Protein AF-A0A8B6GG74-F1 (afdb_monomer_lite)

Sequence (221 aa):
MIEVVQHLQQYVPKTNDGKLIPIMLGGDALSVERGEAASRARMDAITEEDRLEGFTWKSEDWHGHVISLQETFNLLYKGTSSGEKGTLFQLRNLFDRRGVKSQVSSAVNDDREFIRFSTQGYAVLAAFEVLNINSADELNVHIENLKTNEQKKTFLEKLSSDIVERSVATETFKFTHEGEAENNTNNRISCGIKVVRKHFPLMGGAARDTEKRASTKIWKF

Foldseek 3Di:
DLVVLLVCLVVFDADPVRHTDADEDEDAPVVLVVLVVSLVVQCPPDDCSSSSVNYDYDYPPVVVLLVVLLVVLVVQPDCVCCVPPLGLPVVCVVVVLVLADNRCVNRVPSSVVSVVVSVVVVLVVLLCVLVVHDDPVVVVVVVVVQDDPVSVVVVVVVSVVSSCCVPPVPDPPPPPPPDDDDDDDDQWDADPDPVDRDTDGVDPDDPDDDDDDDDDDDDDD

Structure (mmCIF, N/CA/C/O backbone):
data_AF-A0A8B6GG74-F1
#
_entry.id   AF-A0A8B6GG74-F1
#
loop_
_atom_site.group_PDB
_atom_site.id
_atom_site.type_symbol
_atom_site.label_atom_id
_atom_site.label_alt_id
_atom_site.label_comp_id
_atom_site.label_asym_id
_atom_site.label_entity_id
_atom_site.label_seq_id
_atom_site.pdbx_PDB_ins_code
_atom_site.Cartn_x
_atom_site.Cartn_y
_atom_site.Cartn_z
_atom_site.occupancy
_atom_site.B_iso_or_equiv
_atom_site.auth_seq_id
_atom_site.auth_comp_id
_atom_site.auth_asym_id
_atom_site.auth_atom_id
_atom_site.pdbx_PDB_model_num
ATOM 1 N N . MET A 1 1 ? -25.628 1.058 17.035 1.00 92.75 1 MET A N 1
ATOM 2 C CA . MET A 1 1 ? -24.185 1.389 17.052 1.00 92.75 1 MET A CA 1
ATOM 3 C C . MET A 1 1 ? -23.563 1.075 18.403 1.00 92.75 1 MET A C 1
ATOM 5 O O . MET A 1 1 ? -22.635 0.294 18.407 1.00 92.75 1 MET A O 1
ATOM 9 N N . ILE A 1 2 ? -24.093 1.574 19.530 1.00 94.44 2 ILE A N 1
ATOM 10 C CA . ILE A 1 2 ? -23.596 1.243 20.887 1.00 94.44 2 ILE A CA 1
ATOM 11 C C . ILE A 1 2 ? -23.353 -0.264 21.079 1.00 94.44 2 ILE A C 1
ATOM 13 O O . ILE A 1 2 ? -22.234 -0.654 21.380 1.00 94.44 2 ILE A O 1
ATOM 17 N N . GLU A 1 3 ? -24.348 -1.111 20.801 1.00 95.12 3 GLU A N 1
ATOM 18 C CA . GLU A 1 3 ? -24.210 -2.576 20.917 1.00 95.12 3 GLU A CA 1
ATOM 19 C C . GLU A 1 3 ? -23.115 -3.158 20.009 1.00 95.12 3 GLU A C 1
ATOM 21 O O . GLU A 1 3 ? -22.410 -4.085 20.394 1.00 95.12 3 GLU A O 1
ATOM 26 N N . VAL A 1 4 ? -22.938 -2.590 18.812 1.00 94.00 4 VAL A N 1
ATOM 27 C CA . VAL A 1 4 ? -21.882 -3.002 17.874 1.00 94.00 4 VAL A CA 1
ATOM 28 C C . VAL A 1 4 ? -20.516 -2.672 18.463 1.00 94.00 4 VAL A C 1
ATOM 30 O O . VAL A 1 4 ? -19.644 -3.531 18.488 1.00 94.00 4 VAL A O 1
ATOM 33 N N . VAL A 1 5 ? -20.336 -1.457 18.986 1.00 94.00 5 VAL A N 1
ATOM 34 C CA . VAL A 1 5 ? -19.078 -1.042 19.620 1.00 94.00 5 VAL A CA 1
ATOM 35 C C . VAL A 1 5 ? -18.792 -1.896 20.854 1.00 94.00 5 VAL A C 1
ATOM 37 O O . VAL A 1 5 ? -17.683 -2.400 20.991 1.00 94.00 5 VAL A O 1
ATOM 40 N N . GLN A 1 6 ? -19.796 -2.147 21.698 1.00 94.00 6 GLN A N 1
ATOM 41 C CA . GLN A 1 6 ? -19.675 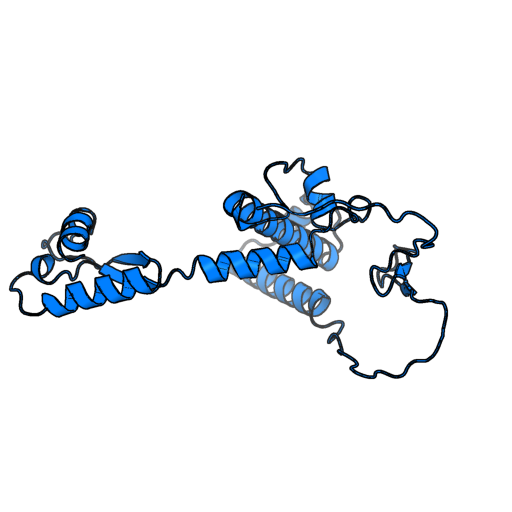-3.040 22.856 1.00 94.00 6 GLN A CA 1
ATOM 42 C C . GLN A 1 6 ? -19.239 -4.447 22.448 1.00 94.00 6 GLN A C 1
ATOM 44 O O . GLN A 1 6 ? -18.325 -5.004 23.051 1.00 94.00 6 GLN A O 1
ATOM 49 N N . HIS A 1 7 ? -19.850 -5.002 21.400 1.00 93.94 7 HIS A N 1
ATOM 50 C CA . HIS A 1 7 ? -19.461 -6.302 20.871 1.00 93.94 7 HIS A CA 1
ATOM 51 C C . HIS A 1 7 ? -18.025 -6.291 20.339 1.00 93.94 7 HIS A C 1
ATOM 53 O O . HIS A 1 7 ? -17.267 -7.221 20.592 1.00 93.94 7 HIS A O 1
ATOM 59 N N . LEU A 1 8 ? -17.616 -5.239 19.630 1.00 93.31 8 LEU A N 1
ATOM 60 C CA . LEU A 1 8 ? -16.264 -5.140 19.088 1.00 93.31 8 LEU A CA 1
ATOM 61 C C . LEU A 1 8 ? -15.200 -5.004 20.186 1.00 93.31 8 LEU A C 1
ATOM 63 O O . LEU A 1 8 ? -14.088 -5.496 19.999 1.00 93.31 8 LEU A O 1
ATOM 67 N N . GLN A 1 9 ? -15.517 -4.401 21.337 1.00 91.88 9 GLN A N 1
ATOM 68 C CA . GLN A 1 9 ? -14.552 -4.229 22.431 1.00 91.88 9 GLN A CA 1
ATOM 69 C C . GLN A 1 9 ? -13.998 -5.541 22.994 1.00 91.88 9 GLN A C 1
ATOM 71 O O . GLN A 1 9 ? -12.926 -5.528 23.593 1.00 91.88 9 GLN A O 1
ATOM 76 N N . GLN A 1 10 ? -14.657 -6.680 22.758 1.00 91.88 10 GLN A N 1
ATOM 77 C CA . GLN A 1 10 ? -14.106 -7.991 23.125 1.00 91.88 10 GLN A CA 1
ATOM 78 C C . GLN A 1 10 ? -12.757 -8.285 22.439 1.00 91.88 10 GLN A C 1
ATOM 80 O O . GLN A 1 10 ? -11.985 -9.106 22.927 1.00 91.88 10 GLN A O 1
ATOM 85 N N . TYR A 1 11 ? -12.480 -7.627 21.306 1.00 93.69 11 TYR A N 1
ATOM 86 C CA . TYR A 1 11 ? -11.241 -7.765 20.542 1.00 93.69 11 TYR A CA 1
ATOM 87 C C . TYR A 1 11 ? -10.185 -6.716 20.910 1.00 93.69 11 TYR A C 1
ATOM 89 O O . TYR A 1 11 ? -9.076 -6.756 20.376 1.00 93.69 11 TYR A O 1
ATOM 97 N N . VAL A 1 12 ? -10.509 -5.770 21.797 1.00 94.56 12 VAL A N 1
ATOM 98 C CA . VAL A 1 12 ? -9.571 -4.732 22.226 1.00 94.56 12 VAL A CA 1
ATOM 99 C C . VAL A 1 12 ? -8.611 -5.336 23.253 1.00 94.56 12 VAL A C 1
ATOM 101 O O . VAL A 1 12 ? -9.058 -5.880 24.268 1.00 94.56 12 VAL A O 1
ATOM 104 N N . PRO A 1 13 ? -7.290 -5.272 23.012 1.00 94.75 13 PRO A N 1
ATOM 105 C CA . PRO A 1 13 ? -6.317 -5.805 23.947 1.00 94.75 13 PRO A CA 1
ATOM 106 C C . PRO A 1 13 ? -6.350 -5.040 25.273 1.00 94.75 13 PRO A C 1
ATOM 108 O O . PRO A 1 13 ? -6.595 -3.833 25.321 1.00 94.75 13 PRO A O 1
ATOM 111 N N . LYS A 1 14 ? -6.065 -5.763 26.356 1.00 94.38 14 LYS A N 1
ATOM 112 C CA . LYS A 1 14 ? -6.000 -5.227 27.716 1.00 94.38 14 LYS A CA 1
ATOM 113 C C . LYS A 1 14 ? -4.581 -5.325 28.258 1.00 94.38 14 LYS A C 1
ATOM 115 O O . LYS A 1 14 ? -3.854 -6.261 27.923 1.00 94.38 14 LYS A O 1
ATOM 120 N N . THR A 1 15 ? -4.184 -4.374 29.098 1.00 92.06 15 THR A N 1
ATOM 121 C CA . THR A 1 15 ? -2.951 -4.492 29.885 1.00 92.06 15 THR A CA 1
ATOM 122 C C . THR A 1 15 ? -3.090 -5.593 30.940 1.00 92.06 15 THR A C 1
ATOM 1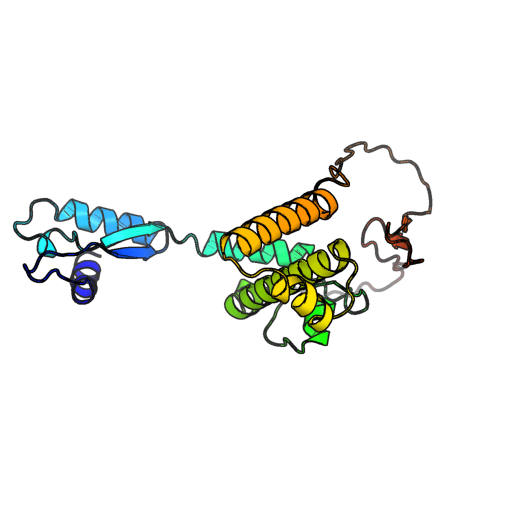24 O O . THR A 1 15 ? -4.194 -6.057 31.232 1.00 92.06 15 THR A O 1
ATOM 127 N N . ASN A 1 16 ? -1.975 -5.984 31.566 1.00 90.88 16 ASN A N 1
ATOM 128 C CA . ASN A 1 16 ? -1.993 -6.917 32.701 1.00 90.88 16 ASN A CA 1
ATOM 129 C C . ASN A 1 16 ? -2.858 -6.407 33.870 1.00 90.88 16 ASN A C 1
ATOM 131 O O . ASN A 1 16 ? -3.411 -7.209 34.615 1.00 90.88 16 ASN A O 1
ATOM 135 N N . ASP A 1 17 ? -3.014 -5.085 33.984 1.00 89.38 17 ASP A N 1
ATOM 136 C CA . ASP A 1 17 ? -3.840 -4.413 34.993 1.00 89.38 17 ASP A CA 1
ATOM 137 C C . ASP A 1 17 ? -5.325 -4.313 34.587 1.00 89.38 17 ASP A C 1
ATOM 139 O O . ASP A 1 17 ? -6.124 -3.693 35.285 1.00 89.38 17 ASP A O 1
ATOM 143 N N . GLY A 1 18 ? -5.709 -4.890 33.441 1.00 86.00 18 GLY A N 1
ATOM 144 C CA . GLY A 1 18 ? -7.087 -4.917 32.944 1.00 86.00 18 GLY A CA 1
ATOM 145 C C . GLY A 1 18 ? -7.542 -3.657 32.200 1.00 86.00 18 GLY A C 1
ATOM 146 O O . GLY A 1 18 ? -8.698 -3.599 31.787 1.00 86.00 18 GLY A O 1
ATOM 147 N N . LYS A 1 19 ? -6.657 -2.675 31.990 1.00 89.31 19 LYS A N 1
ATOM 148 C CA . LYS A 1 19 ? -6.964 -1.424 31.279 1.00 89.31 19 LYS A CA 1
ATOM 149 C C . LYS A 1 19 ? -7.071 -1.654 29.772 1.00 89.31 19 LYS A C 1
ATOM 151 O O . LYS A 1 19 ? -6.244 -2.380 29.215 1.00 89.31 19 LYS A O 1
ATOM 156 N N . LEU A 1 20 ? -8.030 -1.014 29.101 1.00 91.69 20 LEU A N 1
ATOM 157 C CA . LEU A 1 20 ? -8.141 -1.098 27.642 1.00 91.69 20 LEU A CA 1
ATOM 158 C C . LEU A 1 20 ? -6.973 -0.367 26.964 1.00 91.69 20 LEU A C 1
ATOM 160 O O . LEU A 1 20 ? -6.566 0.718 27.383 1.00 91.69 20 LEU A O 1
ATOM 164 N N . ILE A 1 21 ? -6.441 -0.958 25.893 1.00 94.00 21 ILE A N 1
ATOM 165 C CA . ILE A 1 21 ? -5.473 -0.317 24.997 1.00 94.00 21 ILE A CA 1
ATOM 166 C C . ILE A 1 21 ? -6.231 0.085 23.727 1.00 94.00 21 ILE A C 1
ATOM 168 O O . ILE A 1 21 ? -6.534 -0.796 22.919 1.00 94.00 21 ILE A O 1
ATOM 172 N N . PRO A 1 22 ? -6.544 1.381 23.526 1.00 92.69 22 PRO A N 1
ATOM 173 C CA . PRO A 1 22 ? -7.334 1.816 22.383 1.00 92.69 22 PRO A CA 1
ATOM 174 C C . PRO A 1 22 ? -6.666 1.447 21.059 1.00 92.69 22 PRO A C 1
ATOM 176 O O . PRO A 1 22 ? -5.483 1.727 20.847 1.00 92.69 22 PRO A O 1
ATOM 179 N N . ILE A 1 23 ? -7.433 0.843 20.154 1.00 94.81 23 ILE A N 1
ATOM 180 C CA . ILE A 1 23 ? -6.977 0.512 18.798 1.00 94.81 23 ILE A CA 1
ATOM 181 C C . ILE A 1 23 ? -7.721 1.344 17.760 1.00 94.81 23 ILE A C 1
ATOM 183 O O . ILE A 1 23 ? -8.847 1.786 17.981 1.00 94.81 23 ILE A O 1
ATOM 187 N N . MET A 1 24 ? -7.097 1.570 16.605 1.00 94.06 24 MET A N 1
ATOM 188 C CA . MET A 1 24 ? -7.774 2.278 15.522 1.00 94.06 24 MET A CA 1
ATOM 189 C C . MET A 1 24 ? -8.870 1.394 14.932 1.00 94.06 24 MET A C 1
ATOM 191 O O . MET A 1 24 ? -8.583 0.283 14.486 1.00 94.06 24 MET A O 1
ATOM 195 N N . LEU A 1 25 ? -10.099 1.906 14.890 1.00 92.31 25 LEU A N 1
ATOM 196 C CA . LEU A 1 25 ? -11.207 1.263 14.193 1.00 92.31 25 LEU A CA 1
ATOM 197 C C . LEU A 1 25 ? -11.587 2.096 12.974 1.00 92.31 25 LEU A C 1
ATOM 199 O O . LEU A 1 25 ? -12.039 3.239 13.080 1.00 92.31 25 LEU A O 1
ATOM 203 N N . GLY A 1 26 ? -11.334 1.503 11.814 1.00 91.00 26 GLY A N 1
ATOM 204 C CA . GLY A 1 26 ? -11.578 2.102 10.518 1.00 91.00 26 GLY A CA 1
ATOM 205 C C . GLY A 1 26 ? -13.022 1.957 10.049 1.00 91.00 26 GLY A C 1
ATOM 206 O O . GLY A 1 26 ? -13.656 0.929 10.283 1.00 91.00 26 GLY A O 1
ATOM 207 N N . GLY A 1 27 ? -13.538 2.972 9.359 1.00 88.94 27 GLY A N 1
ATOM 208 C CA . GLY A 1 27 ? -14.839 2.905 8.700 1.00 88.94 27 GLY A CA 1
ATOM 209 C C . GLY A 1 27 ? -15.044 4.008 7.667 1.00 88.94 27 GLY A C 1
ATOM 210 O O . GLY A 1 27 ? -14.183 4.870 7.463 1.00 88.94 27 GLY A O 1
ATOM 211 N N . ASP A 1 28 ? -16.205 3.986 7.013 1.00 88.19 28 ASP A N 1
ATOM 212 C CA . ASP A 1 28 ? -16.674 5.144 6.252 1.00 88.19 28 ASP A CA 1
ATOM 213 C C . ASP A 1 28 ? -17.046 6.310 7.189 1.00 88.19 28 ASP A C 1
ATOM 215 O O . ASP A 1 28 ? -17.160 6.152 8.408 1.00 88.19 28 ASP A O 1
ATOM 219 N N . ALA A 1 29 ? -17.232 7.504 6.619 1.00 88.44 29 ALA A N 1
ATOM 220 C CA . ALA A 1 29 ? -17.503 8.716 7.393 1.00 88.44 29 ALA A CA 1
ATOM 221 C C . ALA A 1 29 ? -18.735 8.581 8.307 1.00 88.44 29 ALA A C 1
ATOM 223 O O . ALA A 1 29 ? -18.721 9.059 9.440 1.00 88.44 29 ALA A O 1
ATOM 224 N N . LEU A 1 30 ? -19.776 7.885 7.841 1.00 90.00 30 LEU A N 1
ATOM 225 C CA . LEU A 1 30 ? -21.012 7.682 8.593 1.00 90.00 30 LEU A CA 1
ATOM 226 C C . LEU A 1 30 ? -20.812 6.710 9.763 1.00 90.00 30 LEU A C 1
ATOM 228 O O . LEU A 1 30 ? -21.385 6.890 10.837 1.00 90.00 30 LEU A O 1
ATOM 232 N N . SER A 1 31 ? -20.000 5.675 9.570 1.00 91.31 31 SER A N 1
ATOM 233 C CA . SER A 1 31 ? -19.644 4.707 10.606 1.00 91.31 31 SER A CA 1
ATOM 234 C C . SER A 1 31 ? -18.810 5.364 11.699 1.00 91.31 31 SER A C 1
ATOM 236 O O . SER A 1 31 ? -19.097 5.160 12.877 1.00 91.31 31 SER A O 1
ATOM 238 N N . VAL A 1 32 ? -17.851 6.210 11.312 1.00 92.44 32 VAL A N 1
ATOM 239 C CA . VAL A 1 32 ? -17.040 7.016 12.236 1.00 92.44 32 VAL A CA 1
ATOM 240 C C . VAL A 1 32 ? -17.916 7.973 13.039 1.00 92.44 32 VAL A C 1
ATOM 242 O O . VAL A 1 32 ? -17.846 7.967 14.263 1.00 92.44 32 VAL A O 1
ATOM 245 N N . GLU A 1 33 ? -18.790 8.743 12.384 1.00 94.12 33 GLU A N 1
ATOM 246 C CA . GLU A 1 33 ? -19.699 9.675 13.065 1.00 94.12 33 GLU A CA 1
ATOM 247 C C . GLU A 1 33 ? -20.590 8.952 14.085 1.00 94.12 33 GLU A C 1
ATOM 249 O O . GLU A 1 33 ? -20.721 9.376 15.234 1.00 94.12 33 GLU A O 1
ATOM 254 N N . ARG A 1 34 ? -21.184 7.823 13.684 1.00 95.19 34 ARG A N 1
ATOM 255 C CA . ARG A 1 34 ? -22.049 7.021 14.556 1.00 95.19 34 ARG A CA 1
ATOM 256 C C . ARG A 1 34 ? -21.275 6.378 15.705 1.00 95.19 34 ARG A C 1
ATOM 258 O O . ARG A 1 34 ? -21.836 6.238 16.792 1.00 95.19 34 ARG A O 1
ATOM 265 N N . GLY A 1 35 ? -20.036 5.957 15.466 1.00 94.56 35 GLY A N 1
ATOM 266 C CA . GLY A 1 35 ? -19.142 5.400 16.476 1.00 94.56 35 GLY A CA 1
ATOM 267 C C . GLY A 1 35 ? -18.767 6.435 17.535 1.00 94.56 35 GLY A C 1
ATOM 268 O O . GLY A 1 35 ? -18.986 6.217 18.723 1.00 94.56 35 GLY A O 1
ATOM 269 N N . GLU A 1 36 ? -18.330 7.610 17.089 1.00 94.12 36 GLU A N 1
ATOM 270 C CA . GLU A 1 36 ? -18.067 8.782 17.927 1.00 94.12 36 GLU A CA 1
ATOM 271 C C . GLU A 1 36 ? -19.296 9.197 18.746 1.00 94.12 36 GLU A C 1
ATOM 273 O O . GLU A 1 36 ? -19.207 9.430 19.952 1.00 94.12 36 GLU A O 1
ATOM 278 N N . ALA A 1 37 ? -20.471 9.254 18.113 1.00 96.12 37 ALA A N 1
ATOM 279 C CA . ALA A 1 37 ? -21.722 9.561 18.799 1.00 96.12 37 ALA A CA 1
ATOM 280 C C . ALA A 1 37 ? -22.073 8.508 19.865 1.00 96.12 37 ALA A C 1
ATOM 282 O O . ALA A 1 37 ? -22.577 8.864 20.930 1.00 96.12 37 ALA A O 1
ATOM 283 N N . ALA A 1 38 ? -21.787 7.227 19.609 1.00 95.12 38 ALA A N 1
ATOM 284 C CA . ALA A 1 38 ? -21.989 6.155 20.580 1.00 95.12 38 ALA A CA 1
ATOM 285 C C . ALA A 1 38 ? -21.063 6.306 21.797 1.00 95.12 38 ALA A C 1
ATOM 287 O O . ALA A 1 38 ? -21.553 6.208 22.922 1.00 95.12 38 ALA A O 1
ATOM 288 N N . SER A 1 39 ? -19.773 6.594 21.588 1.00 93.56 39 SER A N 1
ATOM 289 C CA . SER A 1 39 ? -18.830 6.871 22.681 1.00 93.56 39 SER A CA 1
ATOM 290 C C . SER A 1 39 ? -19.270 8.099 23.485 1.00 93.56 39 SER A C 1
ATOM 292 O O . SER A 1 39 ? -19.376 8.023 24.706 1.00 93.56 39 SER A O 1
ATOM 294 N N . ARG A 1 40 ? -19.667 9.196 22.819 1.00 94.94 40 ARG A N 1
ATOM 295 C CA . ARG A 1 40 ? -20.199 10.401 23.489 1.00 94.94 40 ARG A CA 1
ATOM 296 C C . ARG A 1 40 ? -21.436 10.122 24.333 1.00 94.94 40 ARG A C 1
ATOM 298 O O . ARG A 1 40 ? -21.534 10.619 25.448 1.00 94.94 40 ARG A O 1
ATOM 305 N N . ALA A 1 41 ? -22.358 9.301 23.837 1.00 96.00 41 ALA A N 1
ATOM 306 C CA . ALA A 1 41 ? -23.568 8.929 24.568 1.00 96.00 41 ALA A CA 1
ATOM 307 C C . ALA A 1 41 ? -23.290 8.114 25.846 1.00 96.00 41 ALA A C 1
ATOM 309 O O . ALA A 1 41 ? -24.186 7.949 26.671 1.00 96.00 41 ALA A O 1
ATOM 310 N N . ARG A 1 42 ? -22.075 7.575 26.001 1.00 94.88 42 ARG A N 1
ATOM 311 C CA . ARG A 1 42 ? -21.681 6.701 27.108 1.00 94.88 42 ARG A CA 1
ATOM 312 C C . ARG A 1 42 ? -20.536 7.256 27.955 1.00 94.88 42 ARG A C 1
ATOM 314 O O . ARG A 1 42 ? -20.126 6.568 28.882 1.00 94.88 42 ARG A O 1
ATOM 321 N N . MET A 1 43 ? -20.065 8.481 27.704 1.00 93.94 43 MET A N 1
ATOM 322 C CA . MET A 1 43 ? -18.920 9.079 28.416 1.00 93.94 43 MET A CA 1
ATOM 323 C C . MET A 1 43 ? -19.085 9.128 29.940 1.00 93.94 43 MET A C 1
ATOM 325 O O . MET A 1 43 ? -18.089 9.079 30.650 1.00 93.94 43 MET A O 1
ATOM 329 N N . ASP A 1 44 ? -20.316 9.174 30.450 1.00 95.38 44 ASP A N 1
ATOM 330 C CA . ASP A 1 44 ? -20.581 9.237 31.893 1.00 95.38 44 ASP A CA 1
ATOM 331 C C . ASP A 1 44 ? -20.572 7.858 32.583 1.00 95.38 44 ASP A C 1
ATOM 333 O O . ASP A 1 44 ? -20.878 7.745 33.772 1.00 95.38 44 ASP A O 1
ATOM 337 N N . ALA A 1 45 ? -20.258 6.779 31.860 1.00 94.25 45 ALA A N 1
ATOM 338 C CA . ALA A 1 45 ? -20.221 5.447 32.446 1.00 94.25 45 ALA A CA 1
ATOM 339 C C . ALA A 1 45 ? -18.993 5.221 33.351 1.00 94.25 45 ALA A C 1
ATOM 341 O O . ALA A 1 45 ? -17.938 5.844 33.215 1.00 94.25 45 ALA A O 1
ATOM 342 N N . ILE A 1 46 ? -19.132 4.284 34.292 1.00 92.69 46 ILE A N 1
ATOM 343 C CA . ILE A 1 46 ? -18.142 4.054 35.356 1.00 92.69 46 ILE A CA 1
ATOM 344 C C . ILE A 1 46 ? -16.876 3.381 34.809 1.00 92.69 46 ILE A C 1
ATOM 346 O O . ILE A 1 46 ? -15.761 3.783 35.149 1.00 92.69 46 ILE A O 1
ATOM 350 N N . THR A 1 47 ? -17.032 2.365 33.960 1.00 90.50 47 THR A N 1
ATOM 351 C CA . THR A 1 47 ? -15.914 1.577 33.424 1.00 90.50 47 THR A CA 1
ATOM 352 C C . THR A 1 47 ? -15.499 2.079 32.040 1.00 90.50 47 THR A C 1
ATOM 354 O O . THR A 1 47 ? -16.333 2.561 31.276 1.00 90.50 47 THR A O 1
ATOM 357 N N . GLU A 1 48 ? -14.213 1.950 31.695 1.00 89.19 48 GLU A N 1
ATOM 358 C CA . GLU A 1 48 ? -13.699 2.275 30.346 1.00 89.19 48 GLU A CA 1
ATOM 359 C C . GLU A 1 48 ? -14.438 1.477 29.254 1.00 89.19 48 GLU A C 1
ATOM 361 O O . GLU A 1 48 ? -14.727 1.982 28.169 1.00 89.19 48 GLU A O 1
ATOM 366 N N . GLU A 1 49 ? -14.811 0.237 29.577 1.00 89.81 49 GLU A N 1
ATOM 367 C CA . GLU A 1 49 ? -15.593 -0.646 28.715 1.00 89.81 49 GLU A CA 1
ATOM 368 C C . GLU A 1 49 ? -17.004 -0.098 28.487 1.00 89.81 49 GLU A C 1
ATOM 370 O O . GLU A 1 49 ? -17.467 -0.025 27.350 1.00 89.81 49 GLU A O 1
ATOM 375 N N . ASP A 1 50 ? -17.691 0.348 29.536 1.00 91.25 50 ASP A N 1
ATOM 376 C CA . ASP A 1 50 ? -19.029 0.917 29.393 1.00 91.25 50 ASP A CA 1
ATOM 377 C C . ASP A 1 50 ? -19.027 2.282 28.707 1.00 91.25 50 ASP A C 1
ATOM 379 O O . ASP A 1 50 ? -20.045 2.623 28.093 1.00 91.25 50 ASP A O 1
ATOM 383 N N . ARG A 1 51 ? -17.915 3.029 28.808 1.00 93.44 51 ARG A N 1
ATOM 384 C CA . ARG A 1 51 ? -17.677 4.308 28.117 1.00 93.44 51 ARG A CA 1
ATOM 385 C C . ARG A 1 51 ? -17.318 4.156 26.642 1.00 93.44 51 ARG A C 1
ATOM 387 O O . ARG A 1 51 ? -17.325 5.146 25.915 1.00 93.44 51 ARG A O 1
ATOM 394 N N . LEU A 1 52 ? -17.083 2.928 26.179 1.00 94.00 52 LEU A N 1
ATOM 395 C CA . LEU A 1 52 ? -16.706 2.626 24.798 1.00 94.00 52 LEU A CA 1
ATOM 396 C C . LEU A 1 52 ? -15.351 3.239 24.394 1.00 94.00 52 LEU A C 1
ATOM 398 O O . LEU A 1 52 ? -15.200 3.737 23.276 1.00 94.00 52 LEU A O 1
ATOM 402 N N . GLU A 1 53 ? -14.377 3.226 25.308 1.00 93.31 53 GLU A N 1
ATOM 403 C CA . GLU A 1 53 ? -13.046 3.835 25.125 1.00 93.31 53 GLU A CA 1
ATOM 404 C C . GLU A 1 53 ? -12.032 2.903 24.438 1.00 93.31 53 GLU A C 1
ATOM 406 O O . GLU A 1 53 ? -10.873 3.266 24.246 1.00 93.31 53 GLU A O 1
ATOM 411 N N . GLY A 1 54 ? -12.448 1.703 24.025 1.00 93.56 54 GLY A N 1
ATOM 412 C CA . GLY A 1 54 ? -11.563 0.733 23.376 1.00 93.56 54 GLY A CA 1
ATOM 413 C C . GLY A 1 54 ? -11.109 1.097 21.955 1.00 93.56 54 GLY A C 1
ATOM 414 O O . GLY A 1 54 ? -10.250 0.407 21.402 1.00 93.56 54 GLY A O 1
ATOM 415 N N . PHE A 1 55 ? -11.655 2.157 21.351 1.00 94.38 55 PHE A N 1
ATOM 416 C CA . PHE A 1 55 ? -11.396 2.505 19.954 1.00 94.38 55 PHE A CA 1
ATOM 417 C C . PHE A 1 55 ? -11.072 3.979 19.739 1.00 94.38 55 PHE A C 1
ATOM 419 O O . PHE A 1 55 ? -11.746 4.863 20.259 1.00 94.38 55 PHE A O 1
ATOM 426 N N . THR A 1 56 ? -10.104 4.223 18.858 1.00 93.69 56 THR A N 1
ATOM 427 C CA . THR A 1 56 ? -9.899 5.520 18.209 1.00 93.69 56 THR A CA 1
ATOM 428 C C . THR A 1 56 ? -10.486 5.446 16.806 1.00 93.69 56 THR A C 1
ATOM 430 O O . THR A 1 56 ? -9.999 4.690 15.960 1.00 93.69 56 THR A O 1
ATOM 433 N N . TRP A 1 57 ? -11.538 6.214 16.540 1.00 93.06 57 TRP A N 1
ATOM 434 C CA . TRP A 1 57 ? -12.226 6.173 15.253 1.00 93.06 57 TRP A CA 1
ATOM 435 C C . TRP A 1 57 ? -11.389 6.809 14.143 1.00 93.06 57 TRP A C 1
ATOM 437 O O . TRP A 1 57 ? -10.828 7.894 14.300 1.00 93.06 57 TRP A O 1
ATOM 447 N N . LYS A 1 58 ? -11.314 6.131 12.995 1.00 92.44 58 LYS A N 1
ATOM 448 C CA . LYS A 1 58 ? -10.552 6.588 11.830 1.00 92.44 58 LYS A CA 1
ATOM 449 C C . LYS A 1 58 ? -11.389 6.463 10.560 1.00 92.44 58 LYS A C 1
ATOM 451 O O . LYS A 1 58 ? -11.894 5.391 10.245 1.00 92.44 58 LYS A O 1
ATOM 456 N N . SER A 1 59 ? -11.465 7.542 9.782 1.00 90.00 59 SER A N 1
ATOM 457 C CA . SER A 1 59 ? -11.989 7.465 8.415 1.00 90.00 59 SER A CA 1
ATOM 458 C C . SER A 1 59 ? -10.973 6.761 7.514 1.00 90.00 59 SER A C 1
ATOM 460 O O . SER A 1 59 ? -9.815 7.176 7.441 1.00 90.00 59 SER A O 1
ATOM 462 N N . GLU A 1 60 ? -11.385 5.686 6.842 1.00 84.81 60 GLU A N 1
ATOM 463 C CA . GLU A 1 60 ? -10.516 4.939 5.917 1.00 84.81 60 GLU A CA 1
ATOM 464 C C . GLU A 1 60 ? -10.612 5.408 4.463 1.00 84.81 60 GLU A C 1
ATOM 466 O O . GLU A 1 60 ? -9.852 4.921 3.624 1.00 84.81 60 GLU A O 1
ATOM 471 N N . ASP A 1 61 ? -11.535 6.334 4.179 1.00 84.50 61 ASP A N 1
ATOM 472 C CA . ASP A 1 61 ? -11.831 6.897 2.855 1.00 84.50 61 ASP A CA 1
ATOM 473 C C . ASP A 1 61 ? -11.629 5.897 1.701 1.00 84.50 61 ASP A C 1
ATOM 475 O O . ASP A 1 61 ? -10.897 6.113 0.731 1.00 84.50 61 ASP A O 1
ATOM 479 N N . TRP A 1 62 ? -12.260 4.729 1.840 1.00 85.06 62 TRP A N 1
ATOM 480 C CA . TRP A 1 62 ? -12.144 3.656 0.857 1.00 85.06 62 TRP A CA 1
ATOM 481 C C . TRP A 1 62 ? -12.576 4.123 -0.539 1.00 85.06 62 TRP A C 1
ATOM 483 O O . TRP A 1 62 ? -11.937 3.793 -1.536 1.00 85.06 62 TRP A O 1
ATOM 493 N N . HIS A 1 63 ? -13.631 4.938 -0.607 1.00 84.75 63 HIS A N 1
ATOM 494 C CA . HIS A 1 63 ? -14.128 5.495 -1.859 1.00 84.75 63 HIS A CA 1
ATOM 495 C C . HIS A 1 63 ? -13.108 6.440 -2.503 1.00 84.75 63 HIS A C 1
ATOM 497 O O . HIS A 1 63 ? -12.850 6.290 -3.696 1.00 84.75 63 HIS A O 1
ATOM 503 N N . GLY A 1 64 ? -12.473 7.335 -1.736 1.00 86.88 64 GLY A N 1
ATOM 504 C CA . GLY A 1 64 ? -11.395 8.187 -2.239 1.00 86.88 64 GLY A CA 1
ATOM 505 C C . GLY A 1 64 ? -10.224 7.377 -2.798 1.00 86.88 64 GLY A C 1
ATOM 506 O O . GLY A 1 64 ? -9.754 7.646 -3.905 1.00 86.88 64 GLY A O 1
ATOM 507 N N . HIS A 1 65 ? -9.818 6.306 -2.108 1.00 87.12 65 HIS A N 1
ATOM 508 C CA . HIS A 1 65 ? -8.781 5.399 -2.608 1.00 87.12 65 HIS A CA 1
ATOM 509 C C . HIS A 1 65 ? -9.163 4.714 -3.928 1.00 87.12 65 HIS A C 1
ATOM 511 O O . HIS A 1 65 ? -8.336 4.629 -4.836 1.00 87.12 65 HIS A O 1
ATOM 517 N N . VAL A 1 66 ? -10.401 4.228 -4.051 1.00 90.62 66 VAL A N 1
ATOM 518 C CA . VAL A 1 66 ? -10.883 3.577 -5.279 1.00 90.62 66 VAL A CA 1
ATOM 519 C C . VAL A 1 66 ? -10.972 4.576 -6.433 1.00 90.62 66 VAL A C 1
ATOM 521 O O . VAL A 1 66 ? -10.583 4.237 -7.548 1.00 90.62 66 VAL A O 1
ATOM 524 N N . ILE A 1 67 ? -11.433 5.803 -6.176 1.00 92.75 67 ILE A N 1
ATOM 525 C CA . ILE A 1 67 ? -11.515 6.867 -7.186 1.00 92.75 67 ILE A CA 1
ATOM 526 C C . ILE A 1 67 ? -10.117 7.239 -7.683 1.00 92.75 67 ILE A C 1
ATOM 528 O O . ILE A 1 67 ? -9.879 7.221 -8.887 1.00 92.75 67 ILE A O 1
ATOM 532 N N . SER A 1 68 ? -9.169 7.486 -6.777 1.00 92.38 68 SER A N 1
ATOM 533 C CA . SER A 1 68 ? -7.785 7.815 -7.144 1.00 92.38 68 SER A CA 1
ATOM 534 C C . SER A 1 68 ? -7.116 6.694 -7.955 1.00 92.38 68 SER A C 1
ATOM 536 O O . SER A 1 68 ? -6.432 6.939 -8.957 1.00 92.38 68 SER A O 1
ATOM 538 N N . LEU A 1 69 ? -7.365 5.436 -7.579 1.00 93.50 69 LEU A N 1
ATOM 539 C CA . LEU A 1 69 ? -6.881 4.284 -8.332 1.00 93.50 69 LEU A CA 1
ATOM 540 C C . LEU A 1 69 ? -7.543 4.199 -9.719 1.00 93.50 69 LEU A C 1
ATOM 542 O O . LEU A 1 69 ? -6.855 3.947 -10.707 1.00 93.50 69 LEU A O 1
ATOM 546 N N . GLN A 1 70 ? -8.844 4.478 -9.826 1.00 94.19 70 GLN A N 1
ATOM 547 C CA . GLN A 1 70 ? -9.547 4.536 -11.110 1.00 94.19 70 GLN A CA 1
ATOM 548 C C . GLN A 1 70 ? -8.995 5.638 -12.024 1.00 94.19 70 GLN A C 1
ATOM 550 O O . GLN A 1 70 ? -8.806 5.394 -13.214 1.00 94.19 70 GLN A O 1
ATOM 555 N N . GLU A 1 71 ? -8.695 6.826 -11.499 1.00 93.50 71 GLU A N 1
ATOM 556 C CA . GLU A 1 71 ? -8.073 7.909 -12.273 1.00 93.50 71 GLU A CA 1
ATOM 557 C C . GLU A 1 71 ? -6.694 7.509 -12.806 1.00 93.50 71 GLU A C 1
ATOM 559 O O . GLU A 1 71 ? -6.393 7.720 -13.983 1.00 93.50 71 GLU A O 1
ATOM 564 N N . THR A 1 72 ? -5.895 6.837 -11.975 1.00 91.50 72 THR A N 1
ATOM 565 C CA . THR A 1 72 ? -4.593 6.287 -12.380 1.00 91.50 72 THR A CA 1
ATOM 566 C C . THR A 1 72 ? -4.745 5.308 -13.549 1.00 91.50 72 THR A C 1
ATOM 568 O O . THR A 1 72 ? -4.013 5.393 -14.538 1.00 91.50 72 THR A O 1
ATOM 571 N N . PHE A 1 73 ? -5.729 4.408 -13.485 1.00 92.31 73 PHE A N 1
ATOM 572 C CA . PHE A 1 73 ? -6.027 3.474 -14.574 1.00 92.31 73 PHE A CA 1
ATOM 573 C C . PHE A 1 73 ? -6.555 4.185 -15.825 1.00 92.31 73 PHE A C 1
ATOM 575 O O . PHE A 1 73 ? -6.136 3.856 -16.931 1.00 92.31 73 PHE A O 1
ATOM 582 N N . ASN A 1 74 ? -7.400 5.204 -15.686 1.00 90.25 74 ASN A N 1
ATOM 583 C CA . ASN A 1 74 ? -7.887 5.979 -16.830 1.00 90.25 74 ASN A CA 1
ATOM 584 C C . ASN A 1 74 ? -6.739 6.663 -17.593 1.00 90.25 74 ASN A C 1
ATOM 586 O O . ASN A 1 74 ? -6.776 6.761 -18.826 1.00 90.25 74 ASN A O 1
ATOM 590 N N . LEU A 1 75 ? -5.709 7.109 -16.869 1.00 87.69 75 LEU A N 1
ATOM 591 C CA . LEU A 1 75 ? -4.532 7.744 -17.451 1.00 87.69 75 LEU A CA 1
ATOM 592 C C . LEU A 1 75 ? -3.581 6.726 -18.099 1.00 87.69 75 LEU A C 1
ATOM 594 O O . LEU A 1 75 ? -3.161 6.917 -19.241 1.00 87.69 75 LEU A O 1
ATOM 598 N N . LEU A 1 76 ? -3.252 5.646 -17.383 1.00 87.31 76 LEU A N 1
ATOM 599 C CA . LEU A 1 76 ? -2.115 4.770 -17.700 1.00 87.31 76 LEU A CA 1
ATOM 600 C C . LEU A 1 76 ? -2.502 3.399 -18.286 1.00 87.31 76 LEU A C 1
ATOM 602 O O . LEU A 1 76 ? -1.640 2.685 -18.807 1.00 87.31 76 LEU A O 1
ATOM 606 N N . TYR A 1 77 ? -3.776 3.008 -18.213 1.00 89.62 77 TYR A N 1
ATOM 607 C CA . TYR A 1 77 ? -4.274 1.693 -18.618 1.00 89.62 77 TYR A CA 1
ATOM 608 C C . TYR A 1 77 ? -5.288 1.813 -19.766 1.00 89.62 77 TYR A C 1
ATOM 610 O O . TYR A 1 77 ? -6.490 1.988 -19.569 1.00 89.62 77 TYR A O 1
ATOM 618 N N . LYS A 1 78 ? -4.803 1.680 -21.007 1.00 89.88 78 LYS A N 1
ATOM 619 C CA . LYS A 1 78 ? -5.639 1.691 -22.218 1.00 89.88 78 LYS A CA 1
ATOM 620 C C . LYS A 1 78 ? -5.464 0.393 -22.994 1.00 89.88 78 LYS A C 1
ATOM 622 O O . LYS A 1 78 ? -4.354 0.022 -23.346 1.00 89.88 78 LYS A O 1
ATOM 627 N N . GLY A 1 79 ? -6.563 -0.276 -23.346 1.00 88.19 79 GLY A N 1
ATOM 628 C CA . GLY A 1 79 ? -6.501 -1.542 -24.097 1.00 88.19 79 GLY A CA 1
ATOM 629 C C . GLY A 1 79 ? -5.788 -1.439 -25.451 1.00 88.19 79 GLY A C 1
ATOM 630 O O . GLY A 1 79 ? -5.180 -2.396 -25.929 1.00 88.19 79 GLY A O 1
ATOM 631 N N . THR A 1 80 ? -5.808 -0.251 -26.055 1.00 89.56 80 THR A N 1
ATOM 632 C CA . THR A 1 80 ? -5.118 0.040 -27.316 1.00 89.56 80 THR A CA 1
ATOM 633 C C . THR A 1 80 ? -3.598 0.106 -27.175 1.00 89.56 80 THR A C 1
ATOM 635 O O . THR A 1 80 ? -2.909 -0.032 -28.180 1.00 89.56 80 THR A O 1
ATOM 638 N N . SER A 1 81 ? -3.058 0.265 -25.962 1.00 88.38 81 SER A N 1
ATOM 639 C CA . SER A 1 81 ? -1.616 0.396 -25.719 1.00 88.38 81 SER A CA 1
ATOM 640 C C . SER A 1 81 ? -0.898 -0.951 -25.557 1.00 88.38 81 SER A C 1
ATOM 642 O O . SER A 1 81 ? 0.240 -1.006 -25.105 1.00 88.38 81 SER A O 1
ATOM 644 N N . SER A 1 82 ? -1.524 -2.066 -25.950 1.00 88.25 82 SER A N 1
ATOM 645 C CA . SER A 1 82 ? -0.941 -3.416 -25.836 1.00 88.25 82 SER A CA 1
ATOM 646 C C . SER A 1 82 ? 0.412 -3.585 -26.534 1.00 88.25 82 SER A C 1
ATOM 648 O O . SER A 1 82 ? 1.260 -4.330 -26.046 1.00 88.25 82 SER A O 1
ATOM 650 N N . GLY A 1 83 ? 0.623 -2.885 -27.651 1.00 86.12 83 GLY A N 1
ATOM 651 C CA . GLY A 1 83 ? 1.891 -2.871 -28.386 1.00 86.12 83 GLY A CA 1
ATOM 652 C C . GLY A 1 83 ? 2.914 -1.854 -27.866 1.00 86.12 83 GLY A C 1
ATOM 653 O O . GLY A 1 83 ? 4.061 -1.851 -28.320 1.00 86.12 83 GLY A O 1
ATOM 654 N N . GLU A 1 84 ? 2.524 -0.984 -26.933 1.00 85.88 84 GLU A N 1
ATOM 655 C CA . GLU A 1 84 ? 3.372 0.068 -26.377 1.00 85.88 84 GLU A CA 1
ATOM 656 C C . GLU A 1 84 ? 4.068 -0.450 -25.117 1.00 85.88 84 GLU A C 1
ATOM 658 O O . GLU A 1 84 ? 3.451 -0.638 -24.064 1.00 85.88 84 GLU A O 1
ATOM 663 N N . LYS A 1 85 ? 5.374 -0.716 -25.245 1.00 85.62 85 LYS A N 1
ATOM 664 C CA . LYS A 1 85 ? 6.209 -1.207 -24.144 1.00 85.62 85 LYS A CA 1
ATOM 665 C C . LYS A 1 85 ? 6.215 -0.206 -22.995 1.00 85.62 85 LYS A C 1
ATOM 667 O O . LYS A 1 85 ? 6.433 0.980 -23.216 1.00 85.62 85 LYS A O 1
ATOM 672 N N . GLY A 1 86 ? 6.031 -0.713 -21.783 1.00 80.12 86 GLY A N 1
ATOM 673 C CA . GLY A 1 86 ? 6.027 0.105 -20.580 1.00 80.12 86 GLY A CA 1
ATOM 674 C C . GLY A 1 86 ? 4.697 0.813 -20.307 1.00 80.12 86 GLY A C 1
ATOM 675 O O . GLY A 1 86 ? 4.659 1.717 -19.481 1.00 80.12 86 GLY A O 1
ATOM 676 N N . THR A 1 87 ? 3.606 0.423 -20.966 1.00 88.25 87 THR A N 1
ATOM 677 C CA . THR A 1 87 ? 2.257 0.819 -20.534 1.00 88.25 87 THR A CA 1
ATOM 678 C C . THR A 1 87 ? 1.672 -0.231 -19.597 1.00 88.25 87 THR A C 1
ATOM 680 O O . THR A 1 87 ? 1.994 -1.417 -19.710 1.00 88.25 87 THR A O 1
ATOM 683 N N . LEU A 1 88 ? 0.768 0.166 -18.694 1.00 91.12 88 LEU A N 1
ATOM 684 C CA . LEU A 1 88 ? 0.172 -0.773 -17.735 1.00 91.12 88 LEU A CA 1
ATOM 685 C C . LEU A 1 88 ? -0.567 -1.924 -18.432 1.00 91.12 88 LEU A C 1
ATOM 687 O O . LEU A 1 88 ? -0.520 -3.061 -17.969 1.00 91.12 88 LEU A O 1
ATOM 691 N N . PHE A 1 89 ? -1.205 -1.666 -19.578 1.00 91.94 89 PHE A N 1
ATOM 692 C CA . PHE A 1 89 ? -1.891 -2.713 -20.338 1.00 91.94 89 PHE A CA 1
ATOM 693 C C . PHE A 1 89 ? -0.911 -3.718 -20.963 1.00 91.94 89 PHE A C 1
ATOM 695 O O . PHE A 1 89 ? -1.156 -4.925 -20.944 1.00 91.94 89 PHE A O 1
ATOM 702 N N . GLN A 1 90 ? 0.223 -3.243 -21.484 1.00 92.38 90 GLN A N 1
ATOM 703 C CA . GLN A 1 90 ? 1.273 -4.118 -22.001 1.00 92.38 90 GLN A CA 1
ATOM 704 C C . GLN A 1 90 ? 1.904 -4.955 -20.881 1.00 92.38 90 GLN A C 1
ATOM 706 O O . GLN A 1 90 ? 2.070 -6.163 -21.057 1.00 92.38 90 GLN A O 1
ATOM 711 N N . LEU A 1 91 ? 2.202 -4.347 -19.726 1.00 92.50 91 LEU A N 1
ATOM 712 C CA . LEU A 1 91 ? 2.739 -5.052 -18.558 1.00 92.50 91 LEU A CA 1
ATOM 713 C C . LEU A 1 91 ? 1.767 -6.114 -18.036 1.00 92.50 91 LEU A C 1
ATOM 715 O O . LEU A 1 91 ? 2.186 -7.229 -17.732 1.00 92.50 91 LEU A O 1
ATOM 719 N N . ARG A 1 92 ? 0.465 -5.810 -17.997 1.00 93.38 92 ARG A N 1
ATOM 720 C CA . ARG A 1 92 ? -0.567 -6.772 -17.592 1.00 93.38 92 ARG A CA 1
ATOM 721 C C . ARG A 1 92 ? -0.505 -8.038 -18.442 1.00 93.38 92 ARG A C 1
ATOM 723 O O . ARG A 1 92 ? -0.567 -9.136 -17.898 1.00 93.38 92 ARG A O 1
ATOM 730 N N . ASN A 1 93 ? -0.389 -7.876 -19.759 1.00 92.06 93 ASN A N 1
ATOM 731 C CA . ASN A 1 93 ? -0.329 -9.001 -20.689 1.00 92.06 93 ASN A CA 1
ATOM 732 C C . ASN A 1 93 ? 1.007 -9.749 -20.589 1.00 92.06 93 ASN A C 1
ATOM 734 O O . ASN A 1 93 ? 1.020 -10.972 -20.663 1.00 92.06 93 ASN A O 1
ATOM 738 N N . LEU A 1 94 ? 2.118 -9.030 -20.393 1.00 92.94 94 LEU A N 1
ATOM 739 C CA . LEU A 1 94 ? 3.450 -9.626 -20.262 1.00 92.94 94 LEU A CA 1
ATOM 740 C C . LEU A 1 94 ? 3.579 -10.501 -19.007 1.00 92.94 94 LEU A C 1
ATOM 742 O O . LEU A 1 94 ? 4.162 -11.576 -19.075 1.00 92.94 94 LEU A O 1
ATOM 746 N N . PHE A 1 95 ? 3.025 -10.050 -17.880 1.00 92.44 95 PHE A N 1
ATOM 747 C CA . PHE A 1 95 ? 3.077 -10.758 -16.595 1.00 92.44 95 PHE A CA 1
ATOM 748 C C . PHE A 1 95 ? 1.825 -11.608 -16.310 1.00 92.44 95 PHE A C 1
ATOM 750 O O . PHE A 1 95 ? 1.607 -12.010 -15.169 1.00 92.44 95 PHE A O 1
ATOM 757 N N . ASP A 1 96 ? 0.986 -11.844 -17.325 1.00 92.56 96 ASP A N 1
ATOM 758 C CA . ASP A 1 96 ? -0.270 -12.612 -17.270 1.00 92.56 96 ASP A CA 1
ATOM 759 C C . ASP A 1 96 ? -1.193 -12.265 -16.077 1.00 92.56 96 ASP A C 1
ATOM 761 O O . ASP A 1 96 ? -1.810 -13.122 -15.440 1.00 92.56 96 ASP A O 1
ATOM 765 N N . ARG A 1 97 ? -1.319 -10.971 -15.751 1.00 92.06 97 ARG A N 1
ATOM 766 C CA . ARG A 1 97 ? -2.145 -10.477 -14.633 1.00 92.06 97 ARG A CA 1
ATOM 767 C C . ARG A 1 97 ? -3.613 -10.333 -15.041 1.00 92.06 97 ARG A C 1
ATOM 769 O O . ARG A 1 97 ? -4.146 -9.233 -15.155 1.00 92.06 97 ARG A O 1
ATOM 776 N N . ARG A 1 98 ? -4.300 -11.455 -15.265 1.00 89.88 98 ARG A N 1
ATOM 777 C CA . ARG A 1 98 ? -5.687 -11.464 -15.786 1.00 89.88 98 ARG A CA 1
ATOM 778 C C . ARG A 1 98 ? -6.724 -10.827 -14.859 1.00 89.88 98 ARG A C 1
ATOM 780 O O . ARG A 1 98 ? -7.706 -10.294 -15.373 1.00 89.88 98 ARG A O 1
ATOM 787 N N . GLY A 1 99 ? -6.492 -10.868 -13.543 1.00 91.44 99 GLY A N 1
ATOM 788 C CA . GLY A 1 99 ? -7.371 -10.277 -12.522 1.00 91.44 99 GLY A CA 1
ATOM 789 C C . GLY A 1 99 ? -7.487 -8.754 -12.608 1.00 91.44 99 GLY A C 1
ATOM 790 O O . GLY A 1 99 ? -8.511 -8.201 -12.224 1.00 91.44 99 GLY A O 1
ATOM 791 N N . VAL A 1 100 ? -6.492 -8.097 -13.215 1.00 93.12 100 VAL A N 1
ATOM 792 C CA . VAL A 1 100 ? -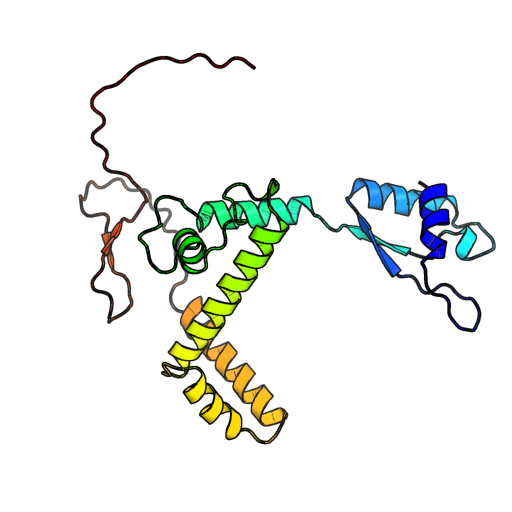6.460 -6.643 -13.410 1.00 93.12 100 VAL A CA 1
ATOM 793 C C . VAL A 1 100 ? -7.498 -6.226 -14.446 1.00 93.12 100 VAL A C 1
ATOM 795 O O . VAL A 1 100 ? -7.543 -6.793 -15.551 1.00 93.12 100 VAL A O 1
ATOM 798 N N . LYS A 1 101 ? -8.308 -5.221 -14.117 1.00 91.88 101 LYS A N 1
ATOM 799 C CA . LYS A 1 101 ? -9.417 -4.734 -14.948 1.00 91.88 101 LYS A CA 1
ATOM 800 C C . LYS A 1 101 ? -9.300 -3.231 -15.183 1.00 91.88 101 LYS A C 1
ATOM 802 O O . LYS A 1 101 ? -8.652 -2.508 -14.447 1.00 91.88 101 LYS A O 1
ATOM 807 N N . SER A 1 102 ? -9.954 -2.738 -16.237 1.00 89.69 102 SER A N 1
ATOM 808 C CA . SER A 1 102 ? -10.056 -1.287 -16.467 1.00 89.69 102 SER A CA 1
ATOM 809 C C . SER A 1 102 ? -10.976 -0.599 -15.458 1.00 89.69 102 SER A C 1
ATOM 811 O O . SER A 1 102 ? -10.808 0.585 -15.190 1.00 89.69 102 SER A O 1
ATOM 813 N N . GLN A 1 103 ? -11.969 -1.333 -14.944 1.00 92.25 103 GLN A N 1
ATOM 814 C CA . GLN A 1 103 ? -12.916 -0.847 -13.948 1.00 92.25 103 GLN A CA 1
ATOM 815 C C . GLN A 1 103 ? -12.498 -1.329 -12.560 1.00 92.25 103 GLN A C 1
ATOM 817 O O . GLN A 1 103 ? -12.792 -2.466 -12.172 1.00 92.25 103 GLN A O 1
ATOM 822 N N . VAL A 1 104 ? -11.857 -0.432 -11.817 1.00 91.69 104 VAL A N 1
ATOM 823 C CA . VAL A 1 104 ? -11.177 -0.712 -10.551 1.00 91.69 104 VAL A CA 1
ATOM 824 C C . VAL A 1 104 ? -12.135 -1.185 -9.470 1.00 91.69 104 VAL A C 1
ATOM 826 O O . VAL A 1 104 ? -11.823 -2.108 -8.724 1.00 91.69 104 VAL A O 1
ATOM 829 N N . SER A 1 105 ? -13.353 -0.641 -9.416 1.00 88.81 105 SER A N 1
ATOM 830 C CA . SER A 1 105 ? -14.355 -1.045 -8.417 1.00 88.81 105 SER A CA 1
ATOM 831 C C . SER A 1 105 ? -14.691 -2.542 -8.448 1.00 88.81 105 SER A C 1
ATOM 833 O O . SER A 1 105 ? -15.135 -3.094 -7.446 1.00 88.81 105 SER A O 1
ATOM 835 N N . SER A 1 106 ? -14.451 -3.214 -9.579 1.00 90.44 106 SER A N 1
ATOM 836 C CA . SER A 1 106 ? -14.722 -4.642 -9.764 1.00 90.44 106 SER A CA 1
ATOM 837 C C . SER A 1 106 ? -13.532 -5.566 -9.464 1.00 90.44 106 SE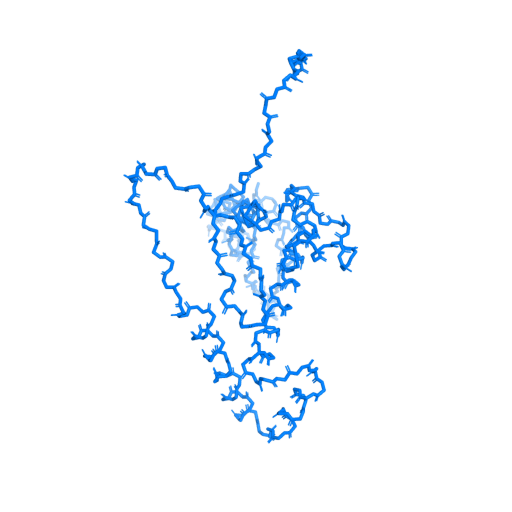R A C 1
ATOM 839 O O . SER A 1 106 ? -13.694 -6.790 -9.541 1.00 90.44 106 SER A O 1
ATOM 841 N N . ALA A 1 107 ? -12.346 -5.008 -9.190 1.00 92.38 107 ALA A N 1
ATOM 842 C CA . ALA A 1 107 ? -11.109 -5.747 -8.913 1.00 92.38 107 ALA A CA 1
ATOM 843 C C . ALA A 1 107 ? -10.077 -4.923 -8.103 1.00 92.38 107 ALA A C 1
ATOM 845 O O . ALA A 1 107 ? -8.875 -5.026 -8.330 1.00 92.38 107 ALA A O 1
ATOM 846 N N . VAL A 1 108 ? -10.531 -4.146 -7.108 1.00 92.19 108 VAL A N 1
ATOM 847 C CA . VAL A 1 108 ? -9.704 -3.159 -6.377 1.00 92.19 108 VAL A CA 1
ATOM 848 C C . VAL A 1 108 ? -8.387 -3.738 -5.851 1.00 92.19 108 VAL A C 1
ATOM 850 O O . VAL A 1 108 ? -7.346 -3.096 -5.963 1.00 92.19 108 VAL A O 1
ATOM 853 N N . ASN A 1 109 ? -8.416 -4.944 -5.277 1.00 92.94 109 ASN A N 1
ATOM 854 C CA . ASN A 1 109 ? -7.222 -5.564 -4.698 1.00 92.94 109 ASN A CA 1
ATOM 855 C C . ASN A 1 109 ? -6.197 -5.954 -5.768 1.00 92.94 109 ASN A C 1
ATOM 857 O O . ASN A 1 109 ? -5.015 -5.656 -5.602 1.00 92.94 109 ASN A O 1
ATOM 861 N N . ASP A 1 110 ? -6.646 -6.561 -6.869 1.00 94.56 110 ASP A N 1
ATOM 862 C CA . ASP A 1 110 ? -5.772 -6.959 -7.976 1.00 94.56 110 ASP A CA 1
ATOM 863 C C . ASP A 1 110 ? -5.175 -5.727 -8.667 1.00 94.56 110 ASP A C 1
ATOM 865 O O . ASP A 1 110 ? -3.981 -5.691 -8.964 1.00 94.56 110 ASP A O 1
ATOM 869 N N . ASP A 1 111 ? -5.988 -4.689 -8.864 1.00 94.81 111 ASP A N 1
ATOM 870 C CA . ASP A 1 111 ? -5.575 -3.441 -9.502 1.00 94.81 111 ASP A CA 1
ATOM 871 C C . ASP A 1 111 ? -4.586 -2.655 -8.623 1.00 94.81 111 ASP A C 1
ATOM 873 O O . ASP A 1 111 ? -3.567 -2.155 -9.110 1.00 94.81 111 ASP A O 1
ATOM 877 N N . ARG A 1 112 ? -4.826 -2.605 -7.305 1.00 94.25 112 ARG A N 1
ATOM 878 C CA . ARG A 1 112 ? -3.915 -1.989 -6.327 1.00 94.25 112 ARG A CA 1
ATOM 879 C C . ARG A 1 112 ? -2.581 -2.726 -6.264 1.00 94.25 112 ARG A C 1
ATOM 881 O O . ARG A 1 112 ? -1.525 -2.091 -6.269 1.00 94.25 112 ARG A O 1
ATOM 888 N N . GLU A 1 113 ? -2.623 -4.054 -6.200 1.00 95.06 113 GLU A N 1
ATOM 889 C CA . GLU A 1 113 ? -1.432 -4.901 -6.207 1.00 95.06 113 GLU A CA 1
ATOM 890 C C . GLU A 1 113 ? -0.619 -4.687 -7.486 1.00 95.06 113 GLU A C 1
ATOM 892 O O . GLU A 1 113 ? 0.603 -4.547 -7.440 1.00 95.06 113 GLU A O 1
ATOM 897 N N . PHE A 1 114 ? -1.300 -4.596 -8.627 1.00 95.25 114 PHE A N 1
ATOM 898 C CA . PHE A 1 114 ? -0.661 -4.418 -9.920 1.00 95.25 114 PHE A CA 1
ATOM 899 C C . PHE A 1 114 ? 0.013 -3.055 -10.084 1.00 95.25 114 PHE A C 1
ATOM 901 O O . PHE A 1 114 ? 1.122 -2.985 -10.621 1.00 95.25 114 PHE A O 1
ATOM 908 N N . ILE A 1 115 ? -0.600 -1.980 -9.583 1.00 93.50 115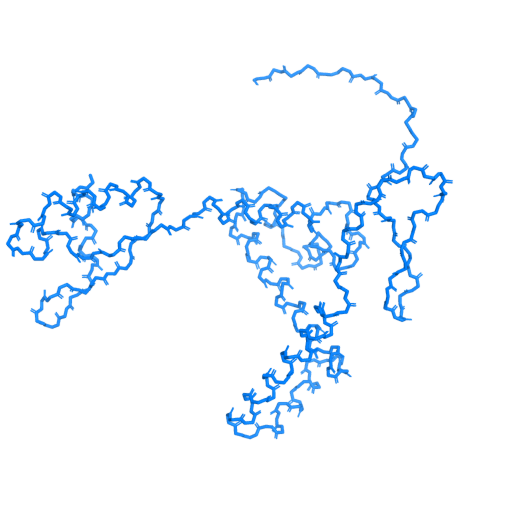 ILE A N 1
ATOM 909 C CA . ILE A 1 115 ? 0.054 -0.667 -9.535 1.00 93.50 115 ILE A CA 1
ATOM 910 C C . ILE A 1 115 ? 1.285 -0.719 -8.638 1.00 93.50 115 ILE A C 1
ATOM 912 O O . ILE A 1 115 ? 2.345 -0.264 -9.059 1.00 93.50 115 ILE A O 1
ATOM 916 N N . ARG A 1 116 ? 1.196 -1.329 -7.448 1.00 94.25 116 ARG A N 1
ATOM 917 C CA . ARG A 1 116 ? 2.362 -1.462 -6.562 1.00 94.25 116 ARG A CA 1
ATOM 918 C C . ARG A 1 116 ? 3.496 -2.226 -7.243 1.00 94.25 116 ARG A C 1
ATOM 920 O O . ARG A 1 116 ? 4.628 -1.752 -7.237 1.00 94.25 116 ARG A O 1
ATOM 927 N N . PHE A 1 117 ? 3.179 -3.359 -7.866 1.00 94.75 117 PHE A N 1
ATOM 928 C CA . PHE A 1 117 ? 4.127 -4.160 -8.636 1.00 94.75 117 PHE A CA 1
ATOM 929 C C . PHE A 1 117 ? 4.787 -3.344 -9.754 1.00 94.75 117 PHE A C 1
ATOM 931 O O . PHE A 1 117 ? 6.010 -3.340 -9.879 1.00 94.75 117 PHE A O 1
ATOM 938 N N . SER A 1 118 ? 3.987 -2.615 -10.535 1.00 93.44 118 SER A N 1
ATOM 939 C CA . SER A 1 118 ? 4.486 -1.811 -11.652 1.00 93.44 118 SER A CA 1
ATOM 940 C C . SER A 1 118 ? 5.398 -0.688 -11.155 1.00 93.44 118 SER A C 1
ATOM 942 O O . SER A 1 118 ? 6.515 -0.550 -11.643 1.00 93.44 118 SER A O 1
ATOM 944 N N . THR A 1 119 ? 4.977 0.063 -10.134 1.00 91.88 119 THR A N 1
ATOM 945 C CA . THR A 1 119 ? 5.767 1.147 -9.532 1.00 91.88 119 THR A CA 1
ATOM 946 C C . THR A 1 119 ? 7.080 0.638 -8.942 1.00 91.88 119 THR A C 1
ATOM 948 O O . THR A 1 119 ? 8.122 1.247 -9.167 1.00 91.88 119 THR A O 1
ATOM 951 N N . GLN A 1 120 ? 7.063 -0.496 -8.235 1.00 92.81 120 GLN A N 1
ATOM 952 C CA . GLN A 1 120 ? 8.281 -1.125 -7.716 1.00 92.81 120 GLN A CA 1
ATOM 953 C C . GLN A 1 120 ? 9.224 -1.544 -8.849 1.00 92.81 120 GLN A C 1
ATOM 955 O O . GLN A 1 120 ? 10.421 -1.277 -8.778 1.00 92.81 120 GLN A O 1
ATOM 960 N N . GLY A 1 121 ? 8.688 -2.140 -9.918 1.00 91.44 121 GLY A N 1
ATOM 961 C CA . GLY A 1 121 ? 9.468 -2.507 -11.099 1.00 91.44 121 GLY A CA 1
ATOM 962 C C . GLY A 1 121 ? 10.129 -1.300 -11.767 1.00 91.44 121 GLY A C 1
ATOM 963 O O . GLY A 1 121 ? 11.324 -1.340 -12.057 1.00 91.44 121 GLY A O 1
ATOM 964 N N . TYR A 1 122 ? 9.390 -0.203 -11.955 1.00 89.88 122 TYR A N 1
ATOM 965 C CA . TYR A 1 122 ? 9.948 1.033 -12.513 1.00 89.88 122 TYR A CA 1
ATOM 966 C C . TYR A 1 122 ? 10.977 1.690 -11.598 1.00 89.88 122 TYR A C 1
ATOM 968 O O . TYR A 1 122 ? 11.979 2.189 -12.099 1.00 89.88 122 TYR A O 1
ATOM 976 N N . ALA A 1 123 ? 10.781 1.660 -10.278 1.00 89.75 123 ALA A N 1
ATOM 977 C CA . ALA A 1 123 ? 11.764 2.181 -9.332 1.00 89.75 123 ALA A CA 1
ATOM 978 C C . ALA A 1 123 ? 13.099 1.419 -9.421 1.00 89.75 123 ALA A C 1
ATOM 980 O O . ALA A 1 123 ? 14.162 2.036 -9.448 1.00 89.75 123 ALA A O 1
ATOM 981 N N . VAL A 1 124 ? 13.051 0.087 -9.540 1.00 89.31 124 VAL A N 1
ATOM 982 C CA . VAL A 1 124 ? 14.253 -0.740 -9.743 1.00 89.31 124 VAL A CA 1
ATOM 983 C C . VAL A 1 124 ? 14.896 -0.456 -11.100 1.00 89.31 124 VAL A C 1
ATOM 985 O O . VAL A 1 124 ? 16.112 -0.306 -11.180 1.00 89.31 124 VAL A O 1
ATOM 988 N N . LEU A 1 125 ? 14.099 -0.324 -12.163 1.00 89.12 125 LEU A N 1
ATOM 989 C CA . LEU A 1 125 ? 14.618 0.007 -13.491 1.00 89.12 125 LEU A CA 1
ATOM 990 C C . LEU A 1 125 ? 15.300 1.385 -13.514 1.00 89.12 125 LEU A C 1
ATOM 992 O O . LEU A 1 125 ? 16.362 1.530 -14.113 1.00 89.12 125 LEU A O 1
ATOM 996 N N . ALA A 1 126 ? 14.734 2.376 -12.822 1.00 89.75 126 ALA A N 1
ATOM 997 C CA . ALA A 1 126 ? 15.343 3.694 -12.673 1.00 89.75 126 ALA A CA 1
ATOM 998 C C . ALA A 1 126 ? 16.669 3.620 -11.899 1.00 89.75 126 ALA A C 1
ATOM 1000 O O . ALA A 1 126 ? 17.647 4.256 -12.288 1.00 89.75 126 ALA A O 1
ATOM 1001 N N . ALA A 1 127 ? 16.738 2.795 -10.849 1.00 89.31 127 ALA A N 1
ATOM 1002 C CA . ALA A 1 127 ? 17.986 2.543 -10.133 1.00 89.31 127 ALA A CA 1
ATOM 1003 C C . ALA A 1 127 ? 19.052 1.912 -11.041 1.00 89.31 127 ALA A C 1
ATOM 1005 O O . ALA A 1 127 ? 20.212 2.321 -11.001 1.00 89.31 127 ALA A O 1
ATOM 1006 N N . PHE A 1 128 ? 18.664 0.960 -11.894 1.00 90.44 128 PHE A N 1
ATOM 1007 C CA . PHE A 1 128 ? 19.576 0.346 -12.861 1.00 90.44 128 PHE A CA 1
ATOM 1008 C C . PHE A 1 128 ? 20.116 1.375 -13.853 1.00 90.44 128 PHE A C 1
ATOM 1010 O O . PHE A 1 128 ? 21.316 1.408 -14.120 1.00 90.44 128 PHE A O 1
ATOM 1017 N N . GLU A 1 129 ? 19.253 2.266 -14.341 1.00 89.00 129 GLU A N 1
ATOM 1018 C CA . GLU A 1 129 ? 19.652 3.332 -15.255 1.00 89.00 129 GLU A CA 1
ATOM 1019 C C . GLU A 1 129 ? 20.621 4.335 -14.604 1.00 89.00 129 GLU A C 1
ATOM 1021 O O . GLU A 1 129 ? 21.601 4.737 -15.232 1.00 89.00 129 GLU A O 1
ATOM 1026 N N . VAL A 1 130 ? 20.387 4.728 -13.348 1.00 90.00 130 VAL A N 1
ATOM 1027 C CA . VAL A 1 130 ? 21.281 5.642 -12.611 1.00 90.00 130 VAL A CA 1
ATOM 1028 C C . VAL A 1 130 ? 22.646 5.001 -12.359 1.00 90.00 130 VAL A C 1
ATOM 1030 O O . VAL A 1 130 ? 23.677 5.651 -12.537 1.00 90.00 130 VAL A O 1
ATOM 1033 N N . LEU A 1 131 ? 22.665 3.718 -11.997 1.00 88.50 131 LEU A N 1
ATOM 1034 C CA . LEU A 1 131 ? 23.895 2.967 -11.741 1.00 88.50 131 LEU A CA 1
ATOM 1035 C C . LEU A 1 131 ? 24.587 2.486 -13.027 1.00 88.50 131 LEU A C 1
ATOM 1037 O O . LEU A 1 131 ? 25.729 2.039 -12.965 1.00 88.50 131 LEU A O 1
ATOM 1041 N N . ASN A 1 132 ? 23.939 2.631 -14.188 1.00 88.75 132 ASN A N 1
ATOM 1042 C CA . ASN A 1 132 ? 24.382 2.112 -15.486 1.00 88.75 132 ASN A CA 1
ATOM 1043 C C . ASN A 1 132 ? 24.640 0.596 -15.479 1.00 88.75 132 ASN A C 1
ATOM 1045 O O . ASN A 1 132 ? 25.582 0.117 -16.112 1.00 88.75 132 ASN A O 1
ATOM 1049 N N . ILE A 1 133 ? 23.789 -0.147 -14.775 1.00 88.88 133 ILE A N 1
ATOM 1050 C CA . ILE A 1 133 ? 23.836 -1.611 -14.692 1.00 88.88 133 ILE A CA 1
ATOM 1051 C C . ILE A 1 133 ? 22.695 -2.227 -15.497 1.00 88.88 133 ILE A C 1
ATOM 1053 O O . ILE A 1 133 ? 21.644 -1.612 -15.680 1.00 88.88 133 ILE A O 1
ATOM 1057 N N . ASN A 1 134 ? 22.889 -3.454 -15.977 1.00 85.94 134 ASN A N 1
ATOM 1058 C CA . ASN A 1 134 ? 21.883 -4.148 -16.795 1.00 85.94 134 ASN A CA 1
ATOM 1059 C C . ASN A 1 134 ? 21.278 -5.376 -16.108 1.00 85.94 134 ASN A C 1
ATOM 1061 O O . ASN A 1 134 ? 20.327 -5.965 -16.626 1.00 85.94 134 ASN A O 1
ATOM 1065 N N . SER A 1 135 ? 21.818 -5.774 -14.956 1.00 86.81 135 SER A N 1
ATOM 1066 C CA . SER A 1 135 ? 21.412 -6.978 -14.241 1.00 86.81 135 SER A CA 1
ATOM 1067 C C . SER A 1 135 ? 21.336 -6.751 -12.732 1.00 86.81 135 SER A C 1
ATOM 1069 O O . SER A 1 135 ? 22.010 -5.891 -12.165 1.00 86.81 135 SER A O 1
ATOM 1071 N N . ALA A 1 136 ? 20.507 -7.556 -12.065 1.00 83.75 136 ALA A N 1
ATOM 1072 C CA . ALA A 1 136 ? 20.432 -7.559 -10.607 1.00 83.75 136 ALA A CA 1
ATOM 1073 C C . ALA A 1 136 ? 21.730 -8.078 -9.961 1.00 83.75 136 ALA A C 1
ATOM 1075 O O . ALA A 1 136 ? 22.063 -7.676 -8.850 1.00 83.75 136 ALA A O 1
ATOM 1076 N N . ASP A 1 137 ? 22.485 -8.926 -10.660 1.00 84.31 137 ASP A N 1
ATOM 1077 C CA . ASP A 1 137 ? 23.755 -9.459 -10.162 1.00 84.31 137 ASP A CA 1
ATOM 1078 C C . ASP A 1 137 ? 24.823 -8.361 -10.063 1.00 84.31 137 ASP A C 1
ATOM 1080 O O . ASP A 1 137 ? 25.553 -8.288 -9.076 1.00 84.31 137 ASP A O 1
ATOM 1084 N N . GLU A 1 138 ? 24.858 -7.435 -11.025 1.00 83.44 138 GLU A N 1
ATOM 1085 C CA . GLU A 1 138 ? 25.717 -6.245 -10.964 1.00 83.44 138 GLU A CA 1
ATOM 1086 C C . GLU A 1 138 ? 25.347 -5.327 -9.790 1.00 83.44 138 GLU A C 1
ATOM 1088 O O . GLU A 1 138 ? 26.231 -4.753 -9.150 1.00 83.44 138 GLU A O 1
ATOM 1093 N N . LEU A 1 139 ? 24.057 -5.226 -9.442 1.00 81.69 139 LEU A N 1
ATOM 1094 C CA . LEU A 1 139 ? 23.626 -4.470 -8.263 1.00 81.69 139 LEU A CA 1
ATOM 1095 C C . LEU A 1 139 ? 24.196 -5.073 -6.971 1.00 81.69 139 LEU A C 1
ATOM 1097 O O . LEU A 1 139 ? 24.617 -4.330 -6.081 1.00 81.69 139 LEU A O 1
ATOM 1101 N N . ASN A 1 140 ? 24.247 -6.404 -6.870 1.00 80.19 140 ASN A N 1
ATOM 1102 C CA . ASN A 1 140 ? 24.787 -7.081 -5.690 1.00 80.19 140 ASN A CA 1
ATOM 1103 C C . ASN A 1 140 ? 26.261 -6.727 -5.465 1.00 80.19 140 ASN A C 1
ATOM 1105 O O . ASN A 1 140 ? 26.647 -6.473 -4.328 1.00 80.19 140 ASN A O 1
ATOM 1109 N N . VAL A 1 141 ? 27.050 -6.566 -6.532 1.00 80.06 141 VAL A N 1
ATOM 1110 C CA . VAL A 1 141 ? 28.450 -6.115 -6.434 1.00 80.06 141 VAL A CA 1
ATOM 1111 C C . VAL A 1 141 ? 28.549 -4.724 -5.794 1.00 80.06 141 VAL A C 1
ATOM 1113 O O . VAL A 1 141 ? 29.421 -4.476 -4.959 1.00 80.06 141 VAL A O 1
ATOM 1116 N N . HIS A 1 142 ? 27.643 -3.800 -6.123 1.00 73.81 142 HIS A N 1
ATOM 1117 C CA . HIS A 1 142 ? 27.614 -2.475 -5.492 1.00 73.81 142 HIS A CA 1
ATOM 1118 C C . HIS A 1 142 ? 27.239 -2.536 -4.005 1.00 73.81 142 HIS A C 1
ATOM 1120 O O . HIS A 1 142 ? 27.773 -1.763 -3.208 1.00 73.81 142 HIS A O 1
ATOM 1126 N N . ILE A 1 143 ? 26.361 -3.466 -3.622 1.00 79.19 143 ILE A N 1
ATOM 1127 C CA . ILE A 1 143 ? 25.877 -3.624 -2.244 1.00 79.19 143 ILE A CA 1
ATOM 1128 C C . ILE A 1 143 ? 26.891 -4.369 -1.365 1.00 79.19 143 ILE A C 1
ATOM 1130 O O . ILE A 1 143 ? 27.076 -3.999 -0.206 1.00 79.19 143 ILE A O 1
ATOM 1134 N N . GLU A 1 144 ? 27.575 -5.385 -1.892 1.00 78.12 144 GLU A N 1
ATOM 1135 C CA . GLU A 1 144 ? 28.578 -6.184 -1.168 1.00 78.12 144 GLU A CA 1
ATOM 1136 C C . GLU A 1 144 ? 29.773 -5.346 -0.695 1.00 78.12 144 GLU A C 1
ATOM 1138 O O . GLU A 1 144 ? 30.381 -5.630 0.340 1.00 78.12 144 GLU A O 1
ATOM 1143 N N . ASN A 1 145 ? 30.067 -4.256 -1.405 1.00 73.94 145 ASN A N 1
ATOM 1144 C CA . ASN A 1 145 ? 31.098 -3.297 -1.021 1.00 73.94 145 ASN A CA 1
ATOM 1145 C C . ASN A 1 145 ? 30.708 -2.424 0.194 1.00 73.94 145 ASN A C 1
ATOM 1147 O O . ASN A 1 145 ? 31.572 -1.758 0.769 1.00 73.94 145 ASN A O 1
ATOM 1151 N N . LEU A 1 146 ? 29.440 -2.443 0.627 1.00 82.94 146 LEU A N 1
ATOM 1152 C CA . LEU A 1 146 ? 28.918 -1.658 1.751 1.00 82.94 146 LEU A CA 1
ATOM 1153 C C . LEU A 1 146 ? 28.809 -2.538 3.005 1.00 82.94 146 LEU A C 1
ATOM 1155 O O . LEU A 1 146 ? 27.865 -3.315 3.173 1.00 82.94 146 LEU A O 1
ATOM 1159 N N . LYS A 1 147 ? 29.782 -2.412 3.914 1.00 81.38 147 LYS A N 1
ATOM 1160 C CA . LYS A 1 147 ? 29.900 -3.296 5.087 1.00 81.38 147 LYS A CA 1
ATOM 1161 C C . LYS A 1 147 ? 29.068 -2.829 6.280 1.00 81.38 147 LYS A C 1
ATOM 1163 O O . LYS A 1 147 ? 28.561 -3.670 7.018 1.00 81.38 147 LYS A O 1
ATOM 1168 N N . THR A 1 148 ? 28.910 -1.518 6.475 1.00 89.25 148 THR A N 1
ATOM 1169 C CA . THR A 1 148 ? 28.153 -0.961 7.611 1.00 89.25 148 THR A CA 1
ATOM 1170 C C . THR A 1 148 ? 26.737 -0.536 7.220 1.00 89.25 148 THR A C 1
ATOM 1172 O O . THR A 1 148 ? 26.453 -0.235 6.057 1.00 89.25 148 THR A O 1
ATOM 1175 N N . ASN A 1 149 ? 25.826 -0.498 8.196 1.00 88.00 149 ASN A N 1
ATOM 1176 C CA . ASN A 1 149 ? 24.443 -0.063 7.969 1.00 88.00 149 ASN A CA 1
ATOM 1177 C C . ASN A 1 149 ? 24.374 1.422 7.586 1.00 88.00 149 ASN A C 1
ATOM 1179 O O . ASN A 1 149 ? 23.539 1.814 6.774 1.00 88.00 149 ASN A O 1
ATOM 1183 N N . GLU A 1 150 ? 25.292 2.231 8.106 1.00 89.31 150 GLU A N 1
ATOM 1184 C CA . GLU A 1 150 ? 25.426 3.652 7.796 1.00 89.31 150 GLU A CA 1
ATOM 1185 C C . GLU A 1 150 ? 25.815 3.854 6.329 1.00 89.31 150 GLU A C 1
ATOM 1187 O O . GLU A 1 150 ? 25.199 4.658 5.636 1.00 89.31 150 GLU A O 1
ATOM 1192 N N . GLN A 1 151 ? 26.767 3.066 5.818 1.00 86.56 151 GLN A N 1
ATOM 1193 C CA . GLN A 1 151 ? 27.167 3.109 4.408 1.00 86.56 151 GLN A CA 1
ATOM 1194 C C . GLN A 1 151 ? 26.018 2.712 3.477 1.00 86.56 151 GLN A C 1
ATOM 1196 O O . GLN A 1 151 ? 25.796 3.366 2.459 1.00 86.56 151 GLN A O 1
ATOM 1201 N N . LYS A 1 152 ? 25.254 1.674 3.843 1.00 86.56 152 LYS A N 1
ATOM 1202 C CA . LYS A 1 152 ? 24.056 1.253 3.097 1.00 86.56 152 LYS A CA 1
ATOM 1203 C C . LYS A 1 152 ? 22.992 2.345 3.073 1.00 86.56 152 LYS A C 1
ATOM 1205 O O . LYS A 1 152 ? 22.405 2.596 2.024 1.00 86.56 152 LYS A O 1
ATOM 1210 N N . LYS A 1 153 ? 22.779 3.019 4.206 1.00 89.62 153 LYS A N 1
ATOM 1211 C CA . LYS A 1 153 ? 21.840 4.136 4.313 1.00 89.62 153 LYS A CA 1
ATOM 1212 C C . LYS A 1 153 ? 22.261 5.308 3.425 1.00 89.62 153 LYS A C 1
ATOM 1214 O O . LYS A 1 153 ? 21.465 5.738 2.601 1.00 89.62 153 LYS A O 1
ATOM 1219 N N . THR A 1 154 ? 23.510 5.767 3.522 1.00 91.19 154 THR A N 1
ATOM 1220 C CA . THR A 1 154 ? 24.015 6.878 2.697 1.00 91.19 154 THR A CA 1
ATOM 1221 C C . THR A 1 154 ? 23.973 6.550 1.206 1.00 91.19 154 THR A C 1
ATOM 1223 O O . THR A 1 154 ? 23.625 7.406 0.396 1.00 91.19 154 THR A O 1
ATOM 1226 N N . PHE A 1 155 ? 24.291 5.310 0.826 1.00 89.50 155 PHE A N 1
ATOM 1227 C CA . PHE A 1 155 ? 24.168 4.862 -0.559 1.00 89.50 155 PHE A CA 1
ATOM 1228 C C . PHE A 1 155 ? 22.718 4.923 -1.052 1.00 89.50 155 PHE A C 1
ATOM 1230 O O . PHE A 1 155 ? 22.467 5.475 -2.121 1.00 89.50 155 PHE A O 1
ATOM 1237 N N . LEU A 1 156 ? 21.767 4.404 -0.268 1.00 89.31 156 LEU A N 1
ATOM 1238 C CA . LEU A 1 156 ? 20.352 4.412 -0.635 1.00 89.31 156 LEU A CA 1
ATOM 1239 C C . LEU A 1 156 ? 19.794 5.836 -0.731 1.00 89.31 156 LEU A C 1
ATOM 1241 O O . LEU A 1 156 ? 19.055 6.134 -1.665 1.00 89.31 156 LEU A O 1
ATOM 1245 N N . GLU A 1 157 ? 20.154 6.715 0.205 1.00 91.19 157 GLU A N 1
ATOM 1246 C CA . GLU A 1 157 ? 19.750 8.126 0.194 1.00 91.19 157 GLU A CA 1
ATOM 1247 C C . GLU A 1 157 ? 20.289 8.843 -1.046 1.00 91.19 157 GLU A C 1
ATOM 1249 O O . GLU A 1 157 ? 19.525 9.503 -1.749 1.00 91.19 157 GLU A O 1
ATOM 1254 N N . LYS A 1 158 ? 21.574 8.646 -1.367 1.00 91.25 158 LYS A N 1
ATOM 1255 C CA . LYS A 1 158 ? 22.189 9.219 -2.568 1.00 91.25 158 LYS A CA 1
ATOM 1256 C C . LYS A 1 158 ? 21.517 8.709 -3.842 1.00 91.25 158 LYS A C 1
ATOM 1258 O O . LYS A 1 158 ? 21.100 9.510 -4.668 1.00 91.25 158 LYS A O 1
ATOM 1263 N N . LEU A 1 159 ? 21.357 7.393 -3.971 1.00 90.38 159 LEU A N 1
ATOM 1264 C CA . LEU A 1 159 ? 20.707 6.778 -5.127 1.00 90.38 159 LEU A CA 1
ATOM 1265 C C . LEU A 1 159 ? 19.266 7.275 -5.293 1.00 90.38 159 LEU A C 1
ATOM 1267 O O . LEU A 1 159 ? 18.831 7.554 -6.405 1.00 90.38 159 LEU A O 1
ATOM 1271 N N . SER A 1 160 ? 18.531 7.419 -4.189 1.00 90.81 160 SER A N 1
ATOM 1272 C CA . SER A 1 160 ? 17.168 7.955 -4.211 1.00 90.81 160 SER A CA 1
ATOM 1273 C C . SER A 1 160 ? 17.143 9.413 -4.678 1.00 90.81 160 SER A C 1
ATOM 1275 O O . SER A 1 160 ? 16.286 9.761 -5.488 1.00 90.81 160 SER A O 1
ATOM 1277 N N . SER A 1 161 ? 18.091 10.245 -4.224 1.00 90.12 161 SER A N 1
ATOM 1278 C CA . SER A 1 161 ? 18.241 11.629 -4.702 1.00 90.12 161 SER A CA 1
ATOM 1279 C C . SER A 1 161 ? 18.521 11.662 -6.202 1.00 90.12 161 SER A C 1
ATOM 1281 O O . SER A 1 161 ? 17.793 12.317 -6.941 1.00 90.12 161 SER A O 1
ATOM 1283 N N . ASP A 1 162 ? 19.491 10.870 -6.666 1.00 89.81 162 ASP A N 1
ATOM 1284 C CA . ASP A 1 162 ? 19.887 10.806 -8.076 1.00 89.81 162 ASP A CA 1
ATOM 1285 C C . ASP A 1 162 ? 18.715 10.354 -8.977 1.00 89.81 162 ASP A C 1
ATOM 1287 O O . ASP A 1 162 ? 18.508 10.899 -10.065 1.00 89.81 162 ASP A O 1
ATOM 1291 N N . ILE A 1 163 ? 17.902 9.386 -8.524 1.00 89.81 163 ILE A N 1
ATOM 1292 C CA . ILE A 1 163 ? 16.695 8.936 -9.240 1.00 89.81 163 ILE A CA 1
ATOM 1293 C C . ILE A 1 163 ? 15.670 10.067 -9.346 1.00 89.81 163 ILE A C 1
ATOM 1295 O O . ILE A 1 163 ? 15.116 10.279 -10.427 1.00 89.81 163 ILE A O 1
ATOM 1299 N N . VAL A 1 164 ? 15.398 10.779 -8.248 1.00 88.00 164 VAL A N 1
ATOM 1300 C CA . VAL A 1 164 ? 14.422 11.878 -8.230 1.00 88.00 164 VAL A CA 1
ATOM 1301 C C . VAL A 1 164 ? 14.909 13.039 -9.092 1.00 88.00 164 VAL A C 1
ATOM 1303 O O . VAL A 1 164 ? 14.154 13.529 -9.926 1.00 88.00 164 VAL A O 1
ATOM 1306 N N . GLU A 1 165 ? 16.171 13.439 -8.971 1.00 86.06 165 GLU A N 1
ATOM 1307 C CA . GLU A 1 165 ? 16.760 14.500 -9.790 1.00 86.06 165 GLU A CA 1
ATOM 1308 C C . GLU A 1 165 ? 16.671 14.161 -11.281 1.00 86.06 165 GLU A C 1
ATOM 1310 O O . GLU A 1 165 ? 16.217 14.974 -12.082 1.00 86.06 165 GLU A O 1
ATOM 1315 N N . ARG A 1 166 ? 16.998 12.927 -11.668 1.00 83.50 166 ARG A N 1
ATOM 1316 C CA . ARG A 1 166 ? 16.950 12.516 -13.075 1.00 83.50 166 ARG A CA 1
ATOM 1317 C C . ARG A 1 166 ? 15.527 12.342 -13.612 1.00 83.50 166 ARG A C 1
ATOM 1319 O O . ARG A 1 166 ? 15.255 12.710 -14.755 1.00 83.50 166 ARG A O 1
ATOM 1326 N N . SER A 1 167 ? 14.625 11.774 -12.816 1.00 75.50 167 SER A N 1
ATOM 1327 C CA . SER A 1 167 ? 13.293 11.353 -13.282 1.00 75.50 167 SER A CA 1
ATOM 1328 C C . SER A 1 167 ? 12.214 12.417 -13.073 1.00 75.50 167 SER A C 1
ATOM 1330 O O . SER A 1 167 ? 11.227 12.428 -13.803 1.00 75.50 167 SER A O 1
ATOM 1332 N N . VAL A 1 168 ? 12.385 13.302 -12.085 1.00 70.06 168 VAL A N 1
ATOM 1333 C CA . VAL A 1 168 ? 11.402 14.326 -11.691 1.00 70.06 168 VAL A CA 1
ATOM 1334 C C . VAL A 1 168 ? 11.867 15.734 -12.072 1.00 70.06 168 VAL A C 1
ATOM 1336 O O . VAL A 1 168 ? 11.035 16.548 -12.462 1.00 70.06 168 VAL A O 1
ATOM 1339 N N . ALA A 1 169 ? 13.171 16.042 -12.011 1.00 56.56 169 ALA A N 1
ATOM 1340 C CA . ALA A 1 169 ? 13.650 17.409 -12.254 1.00 56.56 169 ALA A CA 1
ATOM 1341 C C . ALA A 1 169 ? 13.869 17.761 -13.738 1.00 56.56 169 ALA A C 1
ATOM 1343 O O . ALA A 1 169 ? 14.136 18.923 -14.046 1.00 56.56 169 ALA A O 1
ATOM 1344 N N . THR A 1 170 ? 13.740 16.806 -14.666 1.00 48.56 170 THR A N 1
ATOM 1345 C CA . THR A 1 170 ? 14.123 17.063 -16.064 1.00 48.56 170 THR A CA 1
ATOM 1346 C C . THR A 1 170 ? 13.085 17.850 -16.864 1.00 48.56 170 THR A C 1
ATOM 1348 O O . THR A 1 170 ? 13.495 18.602 -17.736 1.00 48.56 170 THR A O 1
ATOM 1351 N N . GLU A 1 171 ? 11.787 17.824 -16.547 1.00 47.16 171 GLU A N 1
ATOM 1352 C CA . GLU A 1 171 ? 10.834 18.770 -17.147 1.00 47.16 171 GLU A CA 1
ATOM 1353 C C . GLU A 1 171 ? 9.718 19.099 -16.152 1.00 47.16 171 GLU A C 1
ATOM 1355 O O . GLU A 1 171 ? 8.850 18.279 -15.856 1.00 47.16 171 GLU A O 1
ATOM 1360 N N . THR A 1 172 ? 9.695 20.345 -15.668 1.00 39.19 172 THR A N 1
ATOM 1361 C CA . THR A 1 172 ? 8.416 20.957 -15.307 1.00 39.19 172 THR A CA 1
ATOM 1362 C C . THR A 1 172 ? 7.545 20.839 -16.549 1.00 39.19 172 THR A C 1
ATOM 1364 O O . THR A 1 172 ? 7.798 21.506 -17.550 1.00 39.19 172 THR A O 1
ATOM 1367 N N . PHE A 1 173 ? 6.567 19.937 -16.513 1.00 40.50 173 PHE A N 1
ATOM 1368 C CA . PHE A 1 173 ? 5.555 19.812 -17.547 1.00 40.50 173 PHE A CA 1
ATOM 1369 C C . PHE A 1 173 ? 4.804 21.146 -17.582 1.00 40.50 173 PHE A C 1
ATOM 1371 O O . PHE A 1 173 ? 3.876 21.385 -16.809 1.00 40.50 173 PHE A O 1
ATOM 1378 N N . LYS A 1 174 ? 5.285 22.079 -18.408 1.00 30.72 174 LYS A N 1
ATOM 1379 C CA . LYS A 1 174 ? 4.610 23.343 -18.654 1.00 30.72 174 LYS A CA 1
ATOM 1380 C C . LYS A 1 174 ? 3.318 22.975 -19.363 1.00 30.72 174 LYS A C 1
ATOM 1382 O O . LYS A 1 174 ? 3.331 22.650 -20.545 1.00 30.72 174 LYS A O 1
ATOM 1387 N N . PHE A 1 175 ? 2.203 23.023 -18.644 1.00 34.88 175 PHE A N 1
ATOM 1388 C CA . PHE A 1 175 ? 0.906 23.187 -19.281 1.00 34.88 175 PHE A CA 1
ATOM 1389 C C . PHE A 1 175 ? 0.931 24.551 -19.979 1.00 34.88 175 PHE A C 1
ATOM 1391 O O . PHE A 1 175 ? 0.585 25.573 -19.393 1.00 34.88 175 PHE A O 1
ATOM 1398 N N . THR A 1 176 ? 1.405 24.596 -21.221 1.00 31.95 176 THR A N 1
ATOM 1399 C CA . THR A 1 176 ? 1.144 25.730 -22.100 1.00 31.95 176 THR A CA 1
ATOM 1400 C C . THR A 1 176 ? -0.332 25.666 -22.463 1.00 31.95 176 THR A C 1
ATOM 1402 O O . THR A 1 176 ? -0.731 24.997 -23.414 1.00 31.95 176 THR A O 1
ATOM 1405 N N . HIS A 1 177 ? -1.158 26.341 -21.667 1.00 35.94 177 HIS A N 1
ATOM 1406 C CA . HIS A 1 177 ? -2.460 26.818 -22.115 1.00 35.94 177 HIS A CA 1
ATOM 1407 C C . HIS A 1 177 ? -2.232 28.003 -23.061 1.00 35.94 177 HIS A C 1
ATOM 1409 O O . HIS A 1 177 ? -2.514 29.145 -22.725 1.00 35.94 177 HIS A O 1
ATOM 1415 N N . GLU A 1 178 ? -1.705 27.728 -24.247 1.00 31.11 178 GLU A N 1
ATOM 1416 C CA . GLU A 1 178 ? -1.796 28.652 -25.372 1.00 31.11 178 GLU A CA 1
ATOM 1417 C C . GLU A 1 178 ? -2.577 27.923 -26.454 1.00 31.11 178 GLU A C 1
ATOM 1419 O O . GLU A 1 178 ? -2.064 27.122 -27.232 1.00 31.11 178 GLU A O 1
ATOM 1424 N N . GLY A 1 179 ? -3.891 28.129 -26.401 1.00 41.56 179 GLY A N 1
ATOM 1425 C CA . GLY A 1 179 ? -4.734 27.870 -27.543 1.00 41.56 179 GLY A CA 1
ATOM 1426 C C . GLY A 1 179 ? -4.438 28.934 -28.583 1.00 41.56 179 GLY A C 1
ATOM 1427 O O . GLY A 1 179 ? -4.991 30.020 -28.495 1.00 41.56 179 GLY A O 1
ATOM 1428 N N . GLU A 1 180 ? -3.628 28.598 -29.577 1.00 30.08 180 GLU A N 1
ATOM 1429 C CA . GLU A 1 180 ? -3.731 29.207 -30.895 1.00 30.08 180 GLU A CA 1
ATOM 1430 C C . GLU A 1 180 ? -3.766 28.094 -31.938 1.00 30.08 180 GLU A C 1
ATOM 1432 O O . GLU A 1 180 ? -2.908 27.215 -32.023 1.00 30.08 180 GLU A O 1
ATOM 1437 N N . ALA A 1 181 ? -4.877 28.088 -32.667 1.00 41.19 181 ALA A N 1
ATOM 1438 C CA . ALA A 1 181 ? -5.154 27.173 -33.745 1.00 41.19 181 ALA A CA 1
ATOM 1439 C C . ALA A 1 181 ? -4.255 27.518 -34.936 1.00 41.19 181 ALA A C 1
ATOM 1441 O O . ALA A 1 181 ? -4.611 28.365 -35.749 1.00 41.19 181 ALA A O 1
ATOM 1442 N N . GLU A 1 182 ? -3.127 26.826 -35.079 1.00 34.19 182 GLU A N 1
ATOM 1443 C CA . GLU A 1 182 ? -2.400 26.794 -36.344 1.00 34.19 182 GLU A CA 1
ATOM 1444 C C . GLU A 1 182 ? -2.282 25.364 -36.871 1.00 34.19 182 GLU A C 1
ATOM 1446 O O . GLU A 1 182 ? -1.748 24.447 -36.245 1.00 34.19 182 GLU A O 1
ATOM 1451 N N . ASN A 1 183 ? -2.849 25.189 -38.063 1.00 40.78 183 ASN A N 1
ATOM 1452 C CA . ASN A 1 183 ? -2.856 23.967 -38.847 1.00 40.78 183 ASN A CA 1
ATOM 1453 C C . ASN A 1 183 ? -1.421 23.546 -39.192 1.00 40.78 183 ASN A C 1
ATOM 1455 O O . ASN A 1 183 ? -0.876 23.990 -40.201 1.00 40.78 183 ASN A O 1
ATOM 1459 N N . ASN A 1 184 ? -0.816 22.655 -38.405 1.00 38.72 184 ASN A N 1
ATOM 1460 C CA . ASN A 1 184 ? 0.434 22.011 -38.797 1.00 38.72 184 ASN A CA 1
ATOM 1461 C C . ASN A 1 184 ? 0.368 20.494 -38.583 1.00 38.72 184 ASN A C 1
ATOM 1463 O O . ASN A 1 184 ? 0.226 19.975 -37.479 1.00 38.72 184 ASN A O 1
ATOM 1467 N N . THR A 1 185 ? 0.439 19.768 -39.692 1.00 39.88 185 THR A N 1
ATOM 1468 C CA . THR A 1 185 ? 0.117 18.346 -39.862 1.00 39.88 185 THR A CA 1
ATOM 1469 C C . THR A 1 185 ? 1.173 17.373 -39.325 1.00 39.88 185 THR A C 1
ATOM 1471 O O . THR A 1 185 ? 1.315 16.278 -39.858 1.00 39.88 185 THR A O 1
ATOM 1474 N N . ASN A 1 186 ? 1.913 17.706 -38.266 1.00 45.34 186 ASN A N 1
ATOM 1475 C CA . ASN A 1 186 ? 2.886 16.785 -37.665 1.00 45.34 186 ASN A CA 1
ATOM 1476 C C . ASN A 1 186 ? 2.827 16.795 -36.130 1.00 45.34 186 ASN A C 1
ATOM 1478 O O . ASN A 1 186 ? 3.734 17.252 -35.443 1.00 45.34 186 ASN A O 1
ATOM 1482 N N . ASN A 1 187 ? 1.759 16.200 -35.593 1.00 42.81 187 ASN A N 1
ATOM 1483 C CA . ASN A 1 187 ? 1.562 15.914 -34.167 1.00 42.81 187 ASN A CA 1
ATOM 1484 C C . ASN A 1 187 ? 2.483 14.783 -33.676 1.00 42.81 187 ASN A C 1
ATOM 1486 O O . ASN A 1 187 ? 1.988 13.706 -33.351 1.00 42.81 187 ASN A O 1
ATOM 1490 N N . ARG A 1 188 ? 3.809 14.965 -33.647 1.00 43.69 188 ARG A N 1
ATOM 1491 C CA . ARG A 1 188 ? 4.746 13.924 -33.189 1.00 43.69 188 ARG A CA 1
ATOM 1492 C C . ARG A 1 188 ? 5.842 14.462 -32.262 1.00 43.69 188 ARG A C 1
ATOM 1494 O O . ARG A 1 188 ? 6.655 15.265 -32.695 1.00 43.69 188 ARG A O 1
ATOM 1501 N N . ILE A 1 189 ? 5.906 13.952 -31.028 1.00 45.16 189 ILE A N 1
ATOM 1502 C CA . ILE A 1 189 ? 6.985 14.214 -30.054 1.00 45.16 189 ILE A CA 1
ATOM 1503 C C . ILE A 1 189 ? 8.022 13.089 -30.127 1.00 45.16 189 ILE A C 1
ATOM 1505 O O . ILE A 1 189 ? 7.666 11.911 -30.217 1.00 45.16 189 ILE A O 1
ATOM 1509 N N . SER A 1 190 ? 9.312 13.425 -30.097 1.00 43.97 190 SER A N 1
ATOM 1510 C CA . SER A 1 190 ? 10.388 12.436 -30.011 1.00 43.97 190 SER A CA 1
ATOM 1511 C C . SER A 1 190 ? 10.508 11.873 -28.592 1.00 43.97 190 SER A C 1
ATOM 1513 O O . SER A 1 190 ? 10.453 12.590 -27.598 1.00 43.97 190 SER A O 1
ATOM 1515 N N . CYS A 1 191 ? 10.693 10.558 -28.484 1.00 42.78 191 CYS A N 1
ATOM 1516 C CA . CYS A 1 191 ? 11.083 9.940 -27.223 1.00 42.78 191 CYS A CA 1
ATOM 1517 C C . CYS A 1 191 ? 12.504 10.404 -26.869 1.00 42.78 191 CYS A C 1
ATOM 1519 O O . CYS A 1 191 ? 13.441 10.047 -27.579 1.00 42.78 191 CYS A O 1
ATOM 1521 N N . GLY A 1 192 ? 12.692 11.173 -25.796 1.00 47.34 192 GLY A N 1
ATOM 1522 C CA . GLY A 1 192 ? 13.997 11.714 -25.370 1.00 47.34 192 GLY A CA 1
ATOM 1523 C C . GLY A 1 192 ? 15.068 10.681 -24.965 1.00 47.34 192 GLY A C 1
ATOM 1524 O O . GLY A 1 192 ? 16.114 11.054 -24.441 1.00 47.34 192 GLY A O 1
ATOM 1525 N N . ILE A 1 193 ? 14.852 9.384 -25.207 1.00 42.38 193 ILE A N 1
ATOM 1526 C CA . ILE A 1 193 ? 15.794 8.301 -24.906 1.00 42.38 193 ILE A CA 1
ATOM 1527 C C . ILE A 1 193 ? 16.658 8.031 -26.145 1.00 42.38 193 ILE A C 1
ATOM 1529 O O . ILE A 1 193 ? 16.157 7.575 -27.173 1.00 42.38 193 ILE A O 1
ATOM 1533 N N . LYS A 1 194 ? 17.980 8.243 -26.037 1.00 39.19 194 LYS A N 1
ATOM 1534 C CA . LYS A 1 194 ? 18.957 8.174 -27.154 1.00 39.19 194 LYS A CA 1
ATOM 1535 C C . LYS A 1 194 ? 18.940 6.871 -27.975 1.00 39.19 194 LYS A C 1
ATOM 1537 O O . LYS A 1 194 ? 19.409 6.865 -29.109 1.00 39.19 194 LYS A O 1
ATOM 1542 N N . VAL A 1 195 ? 18.405 5.778 -27.429 1.00 40.06 195 VAL A N 1
ATOM 1543 C CA . VAL A 1 195 ? 18.367 4.450 -28.073 1.00 40.06 195 VAL A CA 1
ATOM 1544 C C . VAL A 1 195 ? 17.034 4.180 -28.797 1.00 40.06 195 VAL A C 1
ATOM 1546 O O . VAL A 1 195 ? 16.912 3.220 -29.556 1.00 40.06 195 VAL A O 1
ATOM 1549 N N . VAL A 1 196 ? 16.021 5.034 -28.617 1.00 38.81 196 VAL A N 1
ATOM 1550 C CA . VAL A 1 196 ? 14.665 4.829 -29.143 1.00 38.81 196 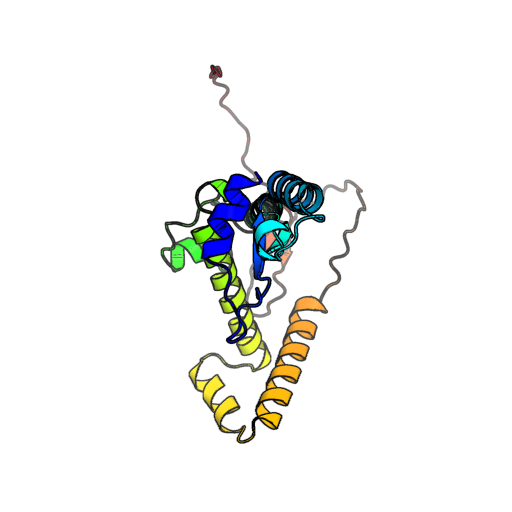VAL A CA 1
ATOM 1551 C C . VAL A 1 196 ? 14.381 5.818 -30.277 1.00 38.81 196 VAL A C 1
ATOM 1553 O O . VAL A 1 196 ? 14.021 6.966 -30.053 1.00 38.81 196 VAL A O 1
ATOM 1556 N N . ARG A 1 197 ? 14.462 5.361 -31.535 1.00 37.94 197 ARG A N 1
ATOM 1557 C CA . ARG A 1 197 ? 14.099 6.160 -32.731 1.00 37.94 197 ARG A CA 1
ATOM 1558 C C . ARG A 1 197 ? 12.582 6.210 -32.995 1.00 37.94 197 ARG A C 1
ATOM 1560 O O . ARG A 1 197 ? 12.153 6.096 -34.143 1.00 37.94 197 ARG A O 1
ATOM 1567 N N . LYS A 1 198 ? 11.743 6.311 -31.959 1.00 43.72 198 LYS A N 1
ATOM 1568 C CA . LYS A 1 198 ? 10.277 6.370 -32.120 1.00 43.72 198 LYS A CA 1
ATOM 1569 C C . LYS A 1 198 ? 9.731 7.755 -31.784 1.00 43.72 198 LYS A C 1
ATOM 1571 O O . LYS A 1 198 ? 10.135 8.378 -30.808 1.00 43.72 198 LYS A O 1
ATOM 1576 N N . HIS A 1 199 ? 8.800 8.196 -32.626 1.00 42.12 199 HIS A N 1
ATOM 1577 C CA . HIS A 1 199 ? 8.040 9.431 -32.477 1.00 42.12 199 HIS A CA 1
ATOM 1578 C C . HIS A 1 199 ? 6.607 9.078 -32.057 1.00 42.12 199 HIS A C 1
ATOM 1580 O O . HIS A 1 199 ? 6.006 8.183 -32.660 1.00 42.12 199 HIS A O 1
ATOM 1586 N N . PHE A 1 200 ? 6.065 9.768 -31.056 1.00 45.34 200 PHE A N 1
ATOM 1587 C CA . PHE A 1 200 ? 4.751 9.501 -30.466 1.00 45.34 200 PHE A CA 1
ATOM 1588 C C . PHE A 1 200 ? 3.727 10.574 -30.842 1.00 45.34 200 PHE A C 1
ATOM 1590 O O . PHE A 1 200 ? 4.081 11.751 -30.869 1.00 45.34 200 PHE A O 1
ATOM 1597 N N . PRO A 1 201 ? 2.468 10.200 -31.132 1.00 43.12 201 PRO A N 1
ATOM 1598 C CA . PRO A 1 201 ? 1.418 11.160 -31.434 1.00 43.12 201 PRO A CA 1
ATOM 1599 C C . PRO A 1 201 ? 1.039 11.999 -30.205 1.00 43.12 201 PRO A C 1
ATOM 1601 O O . PRO A 1 201 ? 0.857 11.455 -29.120 1.00 43.12 201 PRO A O 1
ATOM 1604 N N . LEU A 1 202 ? 0.905 13.317 -30.387 1.00 41.38 202 LEU A N 1
ATOM 1605 C CA . LEU A 1 202 ? 0.747 14.289 -29.288 1.00 41.38 202 LEU A CA 1
ATOM 1606 C C . LEU A 1 202 ? -0.601 14.229 -28.555 1.00 41.38 202 LEU A C 1
ATOM 1608 O O . LEU A 1 202 ? -0.739 14.728 -27.449 1.00 41.38 202 LEU A O 1
ATOM 1612 N N . MET A 1 203 ? -1.589 13.568 -29.133 1.00 39.12 203 MET A N 1
ATOM 1613 C CA . MET A 1 203 ? -2.849 13.219 -28.492 1.00 39.12 203 MET A CA 1
ATOM 1614 C C . MET A 1 203 ? -3.276 11.900 -29.124 1.00 39.12 203 MET A C 1
ATOM 1616 O O . MET A 1 203 ? -3.033 11.698 -30.314 1.00 39.12 203 MET A O 1
ATOM 1620 N N . GLY A 1 204 ? -3.902 11.003 -28.361 1.00 44.72 204 GLY A N 1
ATOM 1621 C CA . GLY A 1 204 ? -4.407 9.699 -28.819 1.00 44.72 204 GLY A CA 1
ATOM 1622 C C . GLY A 1 204 ? -5.546 9.775 -29.849 1.00 44.72 204 GLY A C 1
ATOM 1623 O O . GLY A 1 204 ? -6.551 9.084 -29.710 1.00 44.72 204 GLY A O 1
ATOM 1624 N N . GLY A 1 205 ? -5.412 10.618 -30.870 1.00 32.56 205 GLY A N 1
ATOM 1625 C CA . GLY A 1 205 ? -6.299 10.725 -32.008 1.00 32.56 205 GLY A CA 1
ATOM 1626 C C . GLY A 1 205 ? -6.062 9.554 -32.943 1.00 32.56 205 GLY A C 1
ATOM 1627 O O . GLY A 1 205 ? -5.094 9.512 -33.699 1.00 32.56 205 GLY A O 1
ATOM 1628 N N . ALA A 1 206 ? -6.980 8.599 -32.898 1.00 37.06 206 ALA A N 1
ATOM 1629 C CA . ALA A 1 206 ? -7.212 7.728 -34.027 1.00 37.06 206 ALA A CA 1
ATOM 1630 C C . ALA A 1 206 ? -7.532 8.606 -35.247 1.00 37.06 206 ALA A C 1
ATOM 1632 O O . ALA A 1 206 ? -8.615 9.180 -35.327 1.00 37.06 206 ALA A O 1
ATOM 1633 N N . ALA A 1 207 ? -6.620 8.684 -36.214 1.00 34.75 207 ALA A N 1
ATOM 1634 C CA . ALA A 1 207 ? -7.007 8.983 -37.585 1.00 34.75 207 ALA A CA 1
ATOM 1635 C C . ALA A 1 207 ? -7.776 7.755 -38.100 1.00 34.75 207 ALA A C 1
ATOM 1637 O O . ALA A 1 207 ? -7.204 6.834 -38.677 1.00 34.75 207 ALA A O 1
ATOM 1638 N N . ARG A 1 208 ? -9.066 7.671 -37.762 1.00 35.31 208 ARG A N 1
ATOM 1639 C CA . ARG A 1 208 ? -10.014 6.820 -38.478 1.00 35.31 208 ARG A CA 1
ATOM 1640 C C . ARG A 1 208 ? -10.826 7.741 -39.360 1.00 35.31 208 ARG A C 1
ATOM 1642 O O . ARG A 1 208 ? -11.612 8.532 -38.849 1.00 35.31 208 ARG A O 1
ATOM 1649 N N . ASP A 1 209 ? -10.620 7.601 -40.661 1.00 32.47 209 ASP A N 1
ATOM 1650 C CA . ASP A 1 209 ? -11.498 8.132 -41.690 1.00 32.47 209 ASP A CA 1
ATOM 1651 C C . ASP A 1 209 ? -12.941 7.732 -41.360 1.00 32.47 209 ASP A C 1
ATOM 1653 O O . ASP A 1 209 ? -13.330 6.563 -41.436 1.00 32.47 209 ASP A O 1
ATOM 1657 N N . THR A 1 210 ? -13.739 8.697 -40.914 1.00 31.80 210 THR A N 1
ATOM 1658 C CA . THR A 1 210 ? -15.169 8.506 -40.698 1.00 31.80 210 THR A CA 1
ATOM 1659 C C . THR A 1 210 ? -15.882 8.586 -42.034 1.00 31.80 210 THR A C 1
ATOM 1661 O O . THR A 1 210 ? -16.458 9.611 -42.381 1.00 31.80 210 THR A O 1
ATOM 1664 N N . GLU A 1 211 ? -15.912 7.471 -42.757 1.00 31.08 211 GLU A N 1
ATOM 1665 C CA . GLU A 1 211 ? -16.988 7.201 -43.701 1.00 31.08 211 GLU A CA 1
ATOM 1666 C C . GLU A 1 211 ? -17.722 5.905 -43.337 1.00 31.08 211 GLU A C 1
ATOM 1668 O O . GLU A 1 211 ? -17.180 4.806 -43.389 1.00 31.08 211 GLU A O 1
ATOM 1673 N N . LYS A 1 212 ? -19.020 6.079 -43.051 1.00 35.41 212 LYS A N 1
ATOM 1674 C CA . LYS A 1 212 ? -20.101 5.084 -43.150 1.00 35.41 212 LYS A CA 1
ATOM 1675 C C . LYS A 1 212 ? -20.126 3.975 -42.088 1.00 35.41 212 LYS A C 1
ATOM 1677 O O . LYS A 1 212 ? -19.615 2.879 -42.284 1.00 35.41 212 LYS A O 1
ATOM 1682 N N . ARG A 1 213 ? -20.958 4.190 -41.061 1.00 28.56 213 ARG A N 1
ATOM 1683 C CA . ARG A 1 213 ? -22.188 3.392 -40.846 1.00 28.56 213 ARG A CA 1
ATOM 1684 C C . ARG A 1 213 ? -22.998 3.947 -39.677 1.00 28.56 213 ARG A C 1
ATOM 1686 O O . ARG A 1 213 ? -22.705 3.701 -38.512 1.00 28.56 213 ARG A O 1
ATOM 1693 N N . ALA A 1 214 ? -24.060 4.662 -40.025 1.00 35.56 214 ALA A N 1
ATOM 1694 C CA . ALA A 1 214 ? -25.222 4.797 -39.169 1.00 35.56 214 ALA A CA 1
ATOM 1695 C C . ALA A 1 214 ? -25.912 3.427 -39.065 1.00 35.56 214 ALA A C 1
ATOM 1697 O O . ALA A 1 214 ? -26.268 2.845 -40.088 1.00 35.56 214 ALA A O 1
ATOM 1698 N N . SER A 1 215 ? -26.114 2.924 -37.849 1.00 31.48 215 SER A N 1
ATOM 1699 C CA . SER A 1 215 ? -27.230 2.024 -37.538 1.00 31.48 215 SER A CA 1
ATOM 1700 C C . SER A 1 215 ? -27.443 1.962 -36.025 1.00 31.48 215 SER A C 1
ATOM 1702 O O . SER A 1 215 ? -26.725 1.276 -35.302 1.00 31.48 215 SER A O 1
ATOM 1704 N N . THR A 1 216 ? -28.422 2.747 -35.587 1.00 34.69 216 THR A N 1
ATOM 1705 C CA . THR A 1 216 ? -29.432 2.478 -34.557 1.00 34.69 216 THR A CA 1
ATOM 1706 C C . THR A 1 216 ? -29.183 1.289 -33.624 1.00 34.69 216 THR A C 1
ATOM 1708 O O . THR A 1 216 ? -29.200 0.145 -34.073 1.00 34.69 216 THR A O 1
ATOM 1711 N N . LYS A 1 217 ? -29.148 1.539 -32.307 1.00 29.81 217 LYS A N 1
ATOM 1712 C CA . LYS A 1 217 ? -29.810 0.663 -31.328 1.00 29.81 217 LYS A CA 1
ATOM 1713 C C . LYS A 1 217 ? -30.133 1.402 -30.028 1.00 29.81 217 LYS A C 1
ATOM 1715 O O . LYS A 1 217 ? -29.338 2.160 -29.488 1.00 29.81 217 LYS A O 1
ATOM 1720 N N . ILE A 1 218 ? -31.377 1.177 -29.633 1.00 32.88 218 ILE A N 1
ATOM 1721 C CA . ILE A 1 218 ? -32.171 1.761 -28.557 1.00 32.88 218 ILE A CA 1
ATOM 1722 C C . ILE A 1 218 ? -31.666 1.245 -27.206 1.00 32.88 218 ILE A C 1
ATOM 1724 O O . ILE A 1 218 ? -31.482 0.039 -27.050 1.00 32.88 218 ILE A O 1
ATOM 1728 N N . TRP A 1 219 ? -31.496 2.139 -26.232 1.00 27.06 219 TRP A N 1
ATOM 1729 C CA . TRP A 1 219 ? -31.266 1.776 -24.835 1.00 27.06 219 TRP A CA 1
ATOM 1730 C C . TRP A 1 219 ? -32.614 1.611 -24.122 1.00 27.06 219 TRP A C 1
ATOM 1732 O O . TRP A 1 219 ? -33.404 2.548 -24.046 1.00 27.06 219 TRP A O 1
ATOM 1742 N N . LYS A 1 220 ? -32.869 0.403 -23.613 1.00 27.98 220 LYS A N 1
ATOM 1743 C CA . LYS A 1 220 ? -33.757 0.148 -22.474 1.00 27.98 220 LYS A CA 1
ATOM 1744 C C . LYS A 1 220 ? -32.873 -0.387 -21.352 1.00 27.98 220 LYS A C 1
ATOM 1746 O O . LYS A 1 220 ? -32.265 -1.434 -21.555 1.00 27.98 220 LYS A O 1
ATOM 1751 N N . PHE A 1 221 ? -32.769 0.359 -20.259 1.00 34.47 221 PHE A N 1
ATOM 1752 C CA . PHE A 1 221 ? -33.144 0.008 -18.883 1.00 34.47 221 PHE A CA 1
ATOM 1753 C C . PHE A 1 221 ? -32.875 1.231 -18.008 1.00 34.47 221 PHE A C 1
ATOM 1755 O O . PHE A 1 221 ? -31.777 1.811 -18.148 1.00 34.47 221 PHE A O 1
#

InterPro domains:
  IPR046496 Domain of unknown function DUF6589 [PF20231] (10-179)

pLDDT: mean 77.68, std 22.72, range [27.06, 96.12]

Radius of gyration: 26.84 Å; chains: 1; bounding box: 65×42×79 Å

Organism: Mytilus galloprovincialis (NCBI:txid29158)

Secondary structure (DSSP, 8-state):
-HHHHHHHGGGS-B-TTS-B--EEEEE-HHHHHHHHHHHHTTTT-SSTTTTTTTEEEEE--HHHHHHHHHHHHHHH--GGGGGSTTSHHHHHHHTT-TT--SSGGGSHHHHHHHHHHHHHHHHHHHHHHHHT-SSHHHHHHHHHT--SHHHHHHHHHHHHHHHHHHHHSS--------------S--EEE-S-TT---EEESS------------------